Protein AF-A0A968QGY6-F1 (afdb_monomer_lite)

Radius of gyration: 25.7 Å; chains: 1; bounding box: 79×39×73 Å

Foldseek 3Di:
DDDDPLNQLLVLLVVQLVCVVVVVPVDLVVLLVSCVVRPDPPCLVSNVVSLVVQLVVLVVCPVPDPCSVSSNVSSVSNVVSSVVVVVVVVLLVVLLVLLCQLLVDDLLCNLLSLLLQQQPPDPDHDDLVSLLSNLVSLLVVLVVDPDVVSSVSSPLLSLLSVLLSVLQVQCLVVLCVQVVPDPPDDDACDLDGPHSLVVSLVRRPQDLSNLLSVCSNVVHALVVSLVVVAPDDSSSSSSNSSNLSVSLVSLLVVLCPDPPCVPVSVVNNVVSVVVSVVVLLSVLVSCVVRPVSVNPRSQPRPPVPCVVPSVD

Sequence (312 aa):
MSESLSDRYFALIDQIVELTLQGKISSVERVYGMLVEQVETGTGEILERCLSQRIDSAEAQLATKLKAARVLRALQTIEKQWLRWQEENLVAAEISETAQMIIAGDPEDYFLRTVDVLDPNQENPLSIDELNQLAENLQAAAKAQGDALLAQDWQQLATGITAGLESFTILEGDLVSWMYGSGSNFSGFGAEKPNPWRIWGQKVTSPLPKQLFQTLAQQQSAIAFARVANNLELRAWVELAILLQYLQRGLVTWYDQQPYNSKFGKELSYSTLLTFASIWCELWQVFVVSRPALADGVFSGDAANLTHLCST

Secondary structure (DSSP, 8-state):
-PPPHHHHHHHHHHHHHHHHHTT---SHHHHHHHHHHHSPTT-HHHHHHHHHHHHHHHHTTTTT-TTHHHHHHHHHHHHHHHHHHHHHHHHHHHHHHHHHHHHTS-GGGHHHHHHHHT-TTSSSPPPHHHHHHHHHHHHHHHHH-S-HHHHHHHHHHHHHHHHHHHHHHHHHTTSSHHHHS-SS---TTSSSSS-HHHHHHHH--SHHHHHHHHHHHTT--HHHHHHHHTT--HHHHHHHHHHHHHHHHHHHHHHHT-SS-HHHHHHHHHHHHHHHHHHHHHHHHHHHHH-GGGTTTTTTTTTTTTTTTS--

pLDDT: mean 79.19, std 14.4, range [27.38, 96.19]

Structure (mmCIF, N/CA/C/O backbone):
data_AF-A0A968QGY6-F1
#
_entry.id   AF-A0A968QGY6-F1
#
loop_
_atom_site.group_PDB
_atom_site.id
_atom_site.type_symbol
_atom_site.label_atom_id
_atom_site.label_alt_id
_atom_site.label_comp_id
_atom_site.label_asym_id
_atom_site.label_entity_id
_atom_site.label_seq_id
_atom_site.pdbx_PDB_ins_code
_atom_site.Cartn_x
_atom_site.Cartn_y
_atom_site.Cartn_z
_atom_site.occupancy
_atom_site.B_iso_or_equiv
_atom_site.auth_seq_id
_atom_site.auth_comp_id
_atom_site.auth_asym_id
_atom_site.auth_atom_id
_atom_site.pdbx_PDB_model_num
ATOM 1 N N . MET A 1 1 ? -44.450 1.950 17.743 1.00 40.53 1 MET A N 1
ATOM 2 C CA . MET A 1 1 ? -43.468 2.827 18.408 1.00 40.53 1 MET A CA 1
ATOM 3 C C . MET A 1 1 ? -42.120 2.392 17.872 1.00 40.53 1 MET A C 1
ATOM 5 O O . MET A 1 1 ? -41.707 1.290 18.194 1.00 40.53 1 MET A O 1
ATOM 9 N N . SER A 1 2 ? -41.542 3.133 16.930 1.00 48.00 2 SER A N 1
ATOM 10 C CA . SER A 1 2 ? -40.201 2.847 16.406 1.00 48.00 2 SER A CA 1
ATOM 11 C C . SER A 1 2 ? -39.186 3.117 17.516 1.00 48.00 2 SER A C 1
ATOM 13 O O . SER A 1 2 ? -39.169 4.235 18.030 1.00 48.00 2 SER A O 1
ATOM 15 N N . GLU A 1 3 ? -38.402 2.114 17.917 1.00 65.88 3 GLU A N 1
ATOM 16 C CA . GLU A 1 3 ? -37.274 2.316 18.838 1.00 65.88 3 GLU A CA 1
ATOM 17 C C . GLU A 1 3 ? -36.336 3.378 18.265 1.00 65.88 3 GLU A C 1
ATOM 19 O O . GLU A 1 3 ? -36.048 3.379 17.063 1.00 65.88 3 GLU A O 1
ATOM 24 N N . SER A 1 4 ? -35.896 4.314 19.107 1.00 84.81 4 SER A N 1
ATOM 25 C CA . SER A 1 4 ? -34.938 5.320 18.667 1.00 84.81 4 SER A CA 1
ATOM 26 C C . SER A 1 4 ? -33.566 4.672 18.451 1.00 84.81 4 SER A C 1
ATOM 28 O O . SER A 1 4 ? -33.229 3.677 19.094 1.00 84.81 4 SER A O 1
ATOM 30 N N . LEU A 1 5 ? -32.742 5.234 17.560 1.00 81.62 5 LEU A N 1
ATOM 31 C CA . LEU A 1 5 ? -31.372 4.744 17.339 1.00 81.62 5 LEU A CA 1
ATOM 32 C C . LEU A 1 5 ? -30.543 4.717 18.634 1.00 81.62 5 LEU A C 1
ATOM 34 O O . LEU A 1 5 ? -29.743 3.810 18.841 1.00 81.62 5 LEU A O 1
ATOM 38 N N . SER A 1 6 ? -30.784 5.669 19.538 1.00 82.88 6 SER A N 1
ATOM 39 C CA . SER A 1 6 ? -30.136 5.706 20.850 1.00 82.88 6 SER A CA 1
ATOM 40 C C . SER A 1 6 ? -30.525 4.504 21.718 1.00 82.88 6 SER A C 1
ATOM 42 O O . SER A 1 6 ? -29.651 3.899 22.334 1.00 82.88 6 SER A O 1
ATOM 44 N N . ASP A 1 7 ? -31.800 4.097 21.712 1.00 87.94 7 ASP A N 1
ATOM 45 C CA . ASP A 1 7 ? -32.266 2.920 22.459 1.00 87.94 7 ASP A CA 1
ATOM 46 C C . ASP A 1 7 ? -31.627 1.631 21.926 1.00 87.94 7 ASP A C 1
ATOM 48 O O . ASP A 1 7 ? -31.186 0.787 22.710 1.00 87.94 7 ASP A O 1
ATOM 52 N N . ARG A 1 8 ? -31.492 1.513 20.596 1.00 88.81 8 ARG A N 1
ATOM 53 C CA . ARG A 1 8 ? -30.791 0.389 19.953 1.00 88.81 8 ARG A CA 1
ATOM 54 C C . ARG A 1 8 ? -29.322 0.316 20.375 1.00 88.81 8 ARG A C 1
ATOM 56 O O . ARG A 1 8 ? -28.837 -0.765 20.701 1.00 88.81 8 ARG A O 1
ATOM 63 N N . TYR A 1 9 ? -28.623 1.448 20.426 1.00 89.25 9 TYR A N 1
ATOM 64 C CA . TYR A 1 9 ? -27.220 1.486 20.851 1.00 89.25 9 TYR A CA 1
ATOM 65 C C . TYR A 1 9 ? -27.028 1.253 22.345 1.00 89.25 9 TYR A C 1
ATOM 67 O O . TYR A 1 9 ? -26.097 0.542 22.725 1.00 89.25 9 TYR A O 1
ATOM 75 N N . PHE A 1 10 ? -27.935 1.728 23.200 1.00 90.81 10 PHE A N 1
ATOM 76 C CA . PHE A 1 10 ? -27.925 1.329 24.606 1.00 90.81 10 PHE A CA 1
ATOM 77 C C . PHE A 1 10 ? -28.118 -0.178 24.775 1.00 90.81 10 PHE A C 1
ATOM 79 O O . PHE A 1 10 ? -27.386 -0.791 25.551 1.00 90.81 10 PHE A O 1
ATOM 86 N N . ALA A 1 11 ? -29.054 -0.780 24.036 1.00 91.69 11 ALA A N 1
ATOM 87 C CA . ALA A 1 11 ? -29.290 -2.219 24.085 1.00 91.69 11 ALA A CA 1
ATOM 88 C C . ALA A 1 11 ? -28.067 -3.023 23.610 1.00 91.69 11 ALA A C 1
ATOM 90 O O . ALA A 1 11 ? -27.696 -4.001 24.257 1.00 91.69 11 ALA A O 1
ATOM 91 N N . LEU A 1 12 ? -27.403 -2.583 22.536 1.00 91.94 12 LEU A N 1
ATOM 92 C CA . LEU A 1 12 ? -26.163 -3.189 22.042 1.00 91.94 12 LEU A CA 1
ATOM 93 C C . LEU A 1 12 ? -25.043 -3.135 23.091 1.00 91.94 12 LEU A C 1
ATOM 95 O O . LEU A 1 12 ? -24.429 -4.159 23.398 1.00 91.94 12 LEU A O 1
ATOM 99 N N . ILE A 1 13 ? -24.794 -1.957 23.670 1.00 92.31 13 ILE A N 1
ATOM 100 C CA . ILE A 1 13 ? -23.762 -1.770 24.700 1.00 92.31 13 ILE A CA 1
ATOM 101 C C . ILE A 1 13 ? -24.053 -2.670 25.907 1.00 92.31 13 ILE A C 1
ATOM 103 O O . ILE A 1 13 ? -23.169 -3.396 26.369 1.00 92.31 13 ILE A O 1
ATOM 107 N N . ASP A 1 14 ? -25.296 -2.671 26.389 1.00 91.88 14 ASP A N 1
ATOM 108 C CA . ASP A 1 14 ? -25.704 -3.473 27.542 1.00 91.88 14 ASP A CA 1
ATOM 109 C C . ASP A 1 14 ? -25.579 -4.980 27.251 1.00 91.88 14 ASP A C 1
ATOM 111 O O . ASP A 1 14 ? -25.102 -5.733 28.105 1.00 91.88 14 ASP A O 1
ATOM 115 N N . GLN A 1 15 ? -25.911 -5.420 26.031 1.00 92.19 15 GLN A N 1
ATOM 116 C CA . GLN A 1 15 ? -25.743 -6.805 25.586 1.00 92.19 15 GLN A CA 1
ATOM 117 C C . GLN A 1 15 ? -24.269 -7.230 25.594 1.00 92.19 15 GLN A C 1
ATOM 119 O O . GLN A 1 15 ? -23.936 -8.302 26.111 1.00 92.19 15 GLN A O 1
ATOM 124 N N . ILE A 1 16 ? -23.371 -6.409 25.041 1.00 90.00 16 ILE A N 1
ATOM 125 C CA . ILE A 1 16 ? -21.934 -6.711 25.016 1.00 90.00 16 ILE A CA 1
ATOM 126 C C . ILE A 1 16 ? -21.382 -6.769 26.445 1.00 90.00 16 ILE A C 1
ATOM 128 O O . ILE A 1 16 ? -20.642 -7.699 26.791 1.00 90.00 16 ILE A O 1
ATOM 132 N N . VAL A 1 17 ? -21.768 -5.824 27.307 1.00 90.50 17 VAL A N 1
ATOM 133 C CA . VAL A 1 17 ? -21.374 -5.821 28.723 1.00 90.50 17 VAL A CA 1
ATOM 134 C C . VAL A 1 17 ? -21.866 -7.086 29.421 1.00 90.50 17 VAL A C 1
ATOM 136 O O . VAL A 1 17 ? -21.084 -7.750 30.104 1.00 90.50 17 VAL A O 1
ATOM 139 N N . GLU A 1 18 ? -23.128 -7.470 29.236 1.00 90.88 18 GLU A N 1
ATOM 140 C CA . GLU A 1 18 ? -23.690 -8.669 29.855 1.00 90.88 18 GLU A CA 1
ATOM 141 C C . GLU A 1 18 ? -22.958 -9.940 29.402 1.00 90.88 18 GLU A C 1
ATOM 143 O O . GLU A 1 18 ? -22.537 -10.742 30.242 1.00 90.88 18 GLU A O 1
ATOM 148 N N . LEU A 1 19 ? -22.734 -10.110 28.097 1.00 88.06 19 LEU A N 1
ATOM 149 C CA . LEU A 1 19 ? -22.002 -11.259 27.558 1.00 88.06 19 LEU A CA 1
ATOM 150 C C . LEU A 1 19 ? -20.551 -11.307 28.061 1.00 88.06 19 LEU A C 1
ATOM 152 O O . LEU A 1 19 ? -20.036 -12.395 28.337 1.00 88.06 19 LEU A O 1
ATOM 156 N N . THR A 1 20 ? -19.914 -10.147 28.241 1.00 86.19 20 THR A N 1
ATOM 157 C CA . THR A 1 20 ? -18.557 -10.037 28.802 1.00 86.19 20 THR A CA 1
ATOM 158 C C . THR A 1 20 ? -18.546 -10.481 30.261 1.00 86.19 20 THR A C 1
ATOM 160 O O . THR A 1 20 ? -17.712 -11.290 30.668 1.00 86.19 20 THR A O 1
ATOM 163 N N . LEU A 1 21 ? -19.516 -10.022 31.057 1.00 86.88 21 LEU A N 1
ATOM 164 C CA . LEU A 1 21 ? -19.644 -10.395 32.468 1.00 86.88 21 LEU A CA 1
ATOM 165 C C . LEU A 1 21 ? -19.999 -11.873 32.668 1.00 86.88 21 LEU A C 1
ATOM 167 O O . LEU A 1 21 ? -19.587 -12.464 33.668 1.00 86.88 21 LEU A O 1
ATOM 171 N N . GLN A 1 22 ? -20.745 -12.464 31.734 1.00 87.56 22 GLN A N 1
ATOM 172 C CA . GLN A 1 22 ? -21.058 -13.895 31.708 1.00 87.56 22 GLN A CA 1
ATOM 173 C C . GLN A 1 22 ? -19.875 -14.757 31.228 1.00 87.56 22 GLN A C 1
ATOM 175 O O . GLN A 1 22 ? -19.983 -15.982 31.249 1.00 87.56 22 GLN A O 1
ATOM 180 N N . GLY A 1 23 ? -18.764 -14.151 30.785 1.00 82.69 23 GLY A N 1
ATOM 181 C CA . GLY A 1 23 ? -17.615 -14.866 30.220 1.00 82.69 23 GLY A CA 1
ATOM 182 C C . GLY A 1 23 ? -17.907 -15.530 28.869 1.00 82.69 23 GLY A C 1
ATOM 183 O O . GLY A 1 23 ? -17.190 -16.440 28.466 1.00 82.69 23 GLY A O 1
ATOM 184 N N . LYS A 1 24 ? -18.976 -15.109 28.178 1.00 81.38 24 LYS A N 1
ATOM 185 C CA . LYS A 1 24 ? -19.390 -15.642 26.867 1.00 81.38 24 LYS A CA 1
ATOM 186 C C . LYS A 1 24 ? -18.693 -14.954 25.694 1.00 81.38 24 LYS A C 1
ATOM 188 O O . LYS A 1 24 ? -18.759 -15.447 24.568 1.00 81.38 24 LYS A O 1
ATOM 193 N N . ILE A 1 25 ? -18.033 -13.828 25.948 1.00 79.19 25 ILE A N 1
ATOM 194 C CA . ILE A 1 25 ? -17.123 -13.193 24.998 1.00 79.19 25 ILE A CA 1
ATOM 195 C C . ILE A 1 25 ? -15.742 -13.808 25.196 1.00 79.19 25 ILE A C 1
ATOM 197 O O . ILE A 1 25 ? -15.085 -13.599 26.212 1.00 79.19 25 ILE A O 1
ATOM 201 N N . SER A 1 26 ? -15.347 -14.619 24.219 1.00 68.50 26 SER A N 1
ATOM 202 C CA . SER A 1 26 ? -14.088 -15.361 24.214 1.00 68.50 26 SER A CA 1
ATOM 203 C C . SER A 1 26 ? -12.880 -14.501 23.846 1.00 68.50 26 SER A C 1
ATOM 205 O O . SER A 1 26 ? -11.758 -14.895 24.149 1.00 68.50 26 SER A O 1
ATOM 207 N N . SER A 1 27 ? -13.088 -13.357 23.183 1.00 81.31 27 SER A N 1
ATOM 208 C CA . SER A 1 27 ? -12.012 -12.466 22.752 1.00 81.31 27 SER A CA 1
ATOM 209 C C . SER A 1 27 ? -12.509 -11.045 22.464 1.00 81.31 27 SER A C 1
ATOM 211 O O . SER A 1 27 ? -13.708 -10.814 22.286 1.00 81.31 27 SER A O 1
ATOM 213 N N . VAL A 1 28 ? -11.578 -10.094 22.418 1.00 83.88 28 VAL A N 1
ATOM 214 C CA . VAL A 1 28 ? -11.854 -8.674 22.151 1.00 83.88 28 VAL A CA 1
ATOM 215 C C . VAL A 1 28 ? -12.348 -8.467 20.708 1.00 83.88 28 VAL A C 1
ATOM 217 O O . VAL A 1 28 ? -13.188 -7.612 20.448 1.00 83.88 28 VAL A O 1
ATOM 220 N N . GLU A 1 29 ? -11.939 -9.332 19.783 1.00 82.50 29 GLU A N 1
ATOM 221 C CA . GLU A 1 29 ? -12.350 -9.338 18.374 1.00 82.50 29 GLU A CA 1
ATOM 222 C C . GLU A 1 29 ? -13.844 -9.643 18.209 1.00 82.50 29 GLU A C 1
ATOM 224 O O . GLU A 1 29 ? -14.488 -9.145 17.289 1.00 82.50 29 GLU A O 1
ATOM 229 N N . ARG A 1 30 ? -14.440 -10.414 19.129 1.00 85.38 30 ARG A N 1
ATOM 230 C CA . ARG A 1 30 ? -15.891 -10.644 19.123 1.00 85.38 30 ARG A CA 1
ATOM 231 C C . ARG A 1 30 ? -16.670 -9.373 19.468 1.00 85.38 30 ARG A C 1
ATOM 233 O O . ARG A 1 30 ? -17.754 -9.177 18.931 1.00 85.38 30 ARG A O 1
ATOM 240 N N . VAL A 1 31 ? -16.127 -8.521 20.342 1.00 86.31 31 VAL A N 1
ATOM 241 C CA . VAL A 1 31 ? -16.715 -7.204 20.645 1.00 86.31 31 VAL A CA 1
ATOM 242 C C . VAL A 1 31 ? -16.675 -6.326 19.401 1.00 86.31 31 VAL A C 1
ATOM 244 O O . VAL A 1 31 ? -17.695 -5.752 19.038 1.00 86.31 31 VAL A O 1
ATOM 247 N N . TYR A 1 32 ? -15.530 -6.291 18.717 1.00 85.25 32 TYR A N 1
ATOM 248 C CA . TYR A 1 32 ? -15.369 -5.562 17.461 1.00 85.25 32 TYR A CA 1
ATOM 249 C C . TYR A 1 32 ? -16.379 -6.016 16.392 1.00 85.25 32 TYR A C 1
ATOM 251 O O . TYR A 1 32 ? -17.110 -5.189 15.856 1.00 85.25 32 TYR A O 1
ATOM 259 N N . GLY A 1 33 ? -16.510 -7.325 16.145 1.00 84.12 33 GLY A N 1
ATOM 260 C CA . GLY A 1 33 ? -17.466 -7.845 15.159 1.00 84.12 33 GLY A CA 1
ATOM 261 C C . GLY A 1 33 ? -18.924 -7.476 15.463 1.00 84.12 33 GLY A C 1
ATOM 262 O O . GLY A 1 33 ? -19.666 -7.114 14.556 1.00 84.12 33 GLY A O 1
ATOM 263 N N . MET A 1 34 ? -19.320 -7.490 16.743 1.00 87.19 34 MET A N 1
ATOM 264 C CA . MET A 1 34 ? -20.665 -7.063 17.154 1.00 87.19 34 MET A CA 1
ATOM 265 C C . MET A 1 34 ? -20.913 -5.566 16.920 1.00 87.19 34 MET A C 1
ATOM 267 O O . MET A 1 34 ? -22.044 -5.192 16.620 1.00 87.19 34 MET A O 1
ATOM 271 N N . LEU A 1 35 ? -19.884 -4.721 17.059 1.00 86.81 35 LEU A N 1
ATOM 272 C CA . LEU A 1 35 ? -19.977 -3.289 16.762 1.00 86.81 35 LEU A CA 1
ATOM 273 C C . LEU A 1 35 ? -20.119 -3.050 15.254 1.00 86.81 35 LEU A C 1
ATOM 275 O O . LEU A 1 35 ? -21.027 -2.336 14.846 1.00 86.81 35 LEU A O 1
ATOM 279 N N . VAL A 1 36 ? -19.290 -3.701 14.433 1.00 82.06 36 VAL A N 1
ATOM 280 C CA . VAL A 1 36 ? -19.335 -3.583 12.962 1.00 82.06 36 VAL A CA 1
ATOM 281 C C . VAL A 1 36 ? -20.696 -3.995 12.399 1.00 82.06 36 VAL A C 1
ATOM 283 O O . VAL A 1 36 ? -21.221 -3.338 11.508 1.00 82.06 36 VAL A O 1
ATOM 286 N N . GLU A 1 37 ? -21.269 -5.091 12.898 1.00 84.94 37 GLU A N 1
ATOM 287 C CA . GLU A 1 37 ? -22.515 -5.651 12.360 1.00 84.94 37 GLU A CA 1
ATOM 288 C C . GLU A 1 37 ? -23.751 -4.812 12.716 1.00 84.94 37 GLU A C 1
ATOM 290 O O . GLU A 1 37 ? -24.715 -4.772 11.951 1.00 84.94 37 GLU A O 1
ATOM 295 N N . GLN A 1 38 ? -23.752 -4.166 13.886 1.00 84.81 38 GLN A N 1
ATOM 296 C CA . GLN A 1 38 ? -24.963 -3.564 14.454 1.00 84.81 38 GLN A CA 1
ATOM 297 C C . GLN A 1 38 ? -24.971 -2.033 14.472 1.00 84.81 38 GLN A C 1
ATOM 299 O O . GLN A 1 38 ? -26.022 -1.446 14.752 1.00 84.81 38 GLN A O 1
ATOM 304 N N . VAL A 1 39 ? -23.842 -1.382 14.184 1.00 82.25 39 VAL A N 1
ATOM 305 C CA . VAL A 1 39 ? -23.746 0.081 14.127 1.00 82.25 39 VAL A CA 1
ATOM 306 C C . VAL A 1 39 ? -23.905 0.561 12.688 1.00 82.25 39 VAL A C 1
ATOM 308 O O . VAL A 1 39 ? -23.195 0.133 11.785 1.00 82.25 39 VAL A O 1
ATOM 311 N N . GLU A 1 40 ? -24.854 1.470 12.471 1.00 77.06 40 GLU A N 1
ATOM 312 C CA . GLU A 1 40 ? -25.144 2.023 11.148 1.00 77.06 40 GLU A CA 1
ATOM 313 C C . GLU A 1 40 ? -24.081 3.061 10.743 1.00 77.06 40 GLU A C 1
ATOM 315 O O . GLU A 1 40 ? -23.719 3.951 11.524 1.00 77.06 40 GLU A O 1
ATOM 320 N N . THR A 1 41 ? -23.595 2.981 9.502 1.00 69.06 41 THR A N 1
ATOM 321 C CA . THR A 1 41 ? -22.612 3.921 8.943 1.00 69.06 41 THR A CA 1
ATOM 322 C C . THR A 1 41 ? -23.105 5.369 9.063 1.00 69.06 41 THR A C 1
ATOM 324 O O . THR A 1 41 ? -24.258 5.669 8.760 1.00 69.06 41 THR A O 1
ATOM 327 N N . GLY A 1 42 ? -22.240 6.281 9.520 1.00 61.00 42 GLY A N 1
ATOM 328 C CA . GLY A 1 42 ? -22.579 7.701 9.696 1.00 61.00 42 GLY A CA 1
ATOM 329 C C . GLY A 1 42 ? -23.359 8.043 10.975 1.00 61.00 42 GLY A C 1
ATOM 330 O O . GLY A 1 42 ? -23.727 9.197 11.166 1.00 61.00 42 GLY A O 1
ATOM 331 N N . THR A 1 43 ? -23.595 7.079 11.875 1.00 75.88 43 THR A N 1
ATOM 332 C CA . THR A 1 43 ? -24.302 7.310 13.157 1.00 75.88 43 THR A CA 1
ATOM 333 C C . THR A 1 43 ? -23.417 7.134 14.400 1.00 75.88 43 THR A C 1
ATOM 335 O O . THR A 1 43 ? -23.917 7.061 15.526 1.00 75.88 43 THR A O 1
ATOM 338 N N . GLY A 1 44 ? -22.095 7.097 14.207 1.00 70.44 44 GLY A N 1
ATOM 339 C CA . GLY A 1 44 ? -21.101 6.827 15.250 1.00 70.44 44 GLY A CA 1
ATOM 340 C C . GLY A 1 44 ? -21.158 7.767 16.455 1.00 70.44 44 GLY A C 1
ATOM 341 O O . GLY A 1 44 ? -21.101 7.309 17.593 1.00 70.44 44 GLY A O 1
ATOM 342 N N . GLU A 1 45 ? -21.409 9.057 16.223 1.00 71.88 45 GLU A N 1
ATOM 343 C CA . GLU A 1 45 ? -21.540 10.057 17.294 1.00 71.88 45 GLU A CA 1
ATOM 344 C C . GLU A 1 45 ? -22.661 9.721 18.297 1.00 71.88 45 GLU A C 1
ATOM 346 O O . GLU A 1 45 ? -22.591 10.066 19.481 1.00 71.88 45 GLU A O 1
ATOM 351 N N . ILE A 1 46 ? -23.724 9.045 17.840 1.00 78.12 46 ILE A N 1
ATOM 352 C CA . ILE A 1 46 ? -24.838 8.633 18.705 1.00 78.12 46 ILE A CA 1
ATOM 353 C C . ILE A 1 46 ? -24.391 7.482 19.610 1.00 78.12 46 ILE A C 1
ATOM 355 O O . ILE A 1 46 ? -24.701 7.491 20.803 1.00 78.12 46 ILE A O 1
ATOM 359 N N . LEU A 1 47 ? -23.638 6.520 19.069 1.00 86.25 47 LEU A N 1
ATOM 360 C CA . LEU A 1 47 ? -23.072 5.416 19.843 1.00 86.25 47 LEU A CA 1
ATOM 361 C C . LEU A 1 47 ? -22.068 5.925 20.882 1.00 86.25 47 LEU A C 1
ATOM 363 O O . LEU A 1 47 ? -22.148 5.513 22.037 1.00 86.25 47 LEU A O 1
ATOM 367 N N . GLU A 1 48 ? -21.172 6.841 20.508 1.00 82.75 48 GLU A N 1
ATOM 368 C CA . GLU A 1 48 ? -20.203 7.453 21.429 1.00 82.75 48 GLU A CA 1
ATOM 369 C C . GLU A 1 48 ? -20.890 8.138 22.601 1.00 82.75 48 GLU A C 1
ATOM 371 O O . GLU A 1 48 ? -20.523 7.925 23.757 1.00 82.75 48 GLU A O 1
ATOM 376 N N . ARG A 1 49 ? -21.942 8.915 22.320 1.00 80.00 49 ARG A N 1
ATOM 377 C CA . ARG A 1 49 ? -22.726 9.577 23.363 1.00 80.00 49 ARG A CA 1
ATOM 378 C C . ARG A 1 49 ? -23.369 8.560 24.306 1.00 80.00 49 ARG A C 1
ATOM 380 O O . ARG A 1 49 ? -23.317 8.738 25.522 1.00 80.00 49 ARG A O 1
ATOM 387 N N . CYS A 1 50 ? -23.947 7.487 23.764 1.00 87.38 50 CYS A N 1
ATOM 388 C CA . CYS A 1 50 ? -24.515 6.396 24.558 1.00 87.38 50 CYS A CA 1
ATOM 389 C C . CYS A 1 50 ? -23.450 5.686 25.411 1.00 87.38 50 CYS A C 1
ATOM 391 O O . CYS A 1 50 ? -23.691 5.385 26.583 1.00 87.38 50 CYS A O 1
ATOM 393 N N . LEU A 1 51 ? -22.271 5.433 24.844 1.00 89.00 51 LEU A N 1
ATOM 394 C CA . LEU A 1 51 ? -21.171 4.744 25.510 1.00 89.00 51 LEU A CA 1
ATOM 395 C C . LEU A 1 51 ? -20.559 5.592 26.626 1.00 89.00 51 LEU A C 1
ATOM 397 O O . LEU A 1 51 ? -20.434 5.102 27.747 1.00 89.00 51 LEU A O 1
ATOM 401 N N . SER A 1 52 ? -20.278 6.867 26.356 1.00 83.81 52 SER A N 1
ATOM 402 C CA . SER A 1 52 ? -19.800 7.835 27.348 1.00 83.81 52 SER A CA 1
ATOM 403 C C . SER A 1 52 ? -20.782 7.946 28.516 1.00 83.81 52 SER A C 1
ATOM 405 O O . SER A 1 52 ? -20.388 7.777 29.667 1.00 83.81 52 SER A O 1
ATOM 407 N N . GLN A 1 53 ? -22.087 8.048 28.244 1.00 88.50 53 GLN A N 1
ATOM 408 C CA . GLN A 1 53 ? -23.102 8.082 29.300 1.00 88.50 53 GLN A CA 1
ATOM 409 C C . GLN A 1 53 ? -23.114 6.804 30.165 1.00 88.50 53 GLN A C 1
ATOM 411 O O . GLN A 1 53 ? -23.357 6.861 31.377 1.00 88.50 53 GLN A O 1
ATOM 416 N N . ARG A 1 54 ? -22.863 5.629 29.570 1.00 88.62 54 ARG A N 1
ATOM 417 C CA . ARG A 1 54 ? -22.751 4.359 30.309 1.00 88.62 54 ARG A CA 1
ATOM 418 C C . ARG A 1 54 ? -21.463 4.280 31.129 1.00 88.62 54 ARG A C 1
ATOM 420 O O . ARG A 1 54 ? -21.520 3.772 32.251 1.00 88.62 54 ARG A O 1
ATOM 427 N N . ILE A 1 55 ? -20.347 4.787 30.605 1.00 88.19 55 ILE A N 1
ATOM 428 C CA . ILE A 1 55 ? -19.062 4.881 31.312 1.00 88.19 55 ILE A CA 1
ATOM 429 C C . ILE A 1 55 ? -19.211 5.791 32.530 1.00 88.19 55 ILE A C 1
ATOM 431 O O . ILE A 1 55 ? -19.006 5.316 33.646 1.00 88.19 55 ILE A O 1
ATOM 435 N N . ASP A 1 56 ? -19.711 7.015 32.352 1.00 88.56 56 ASP A N 1
ATOM 436 C CA . ASP A 1 56 ? -19.930 7.982 33.436 1.00 88.56 56 ASP A CA 1
ATOM 437 C C . ASP A 1 56 ? -20.821 7.394 34.541 1.00 88.56 56 ASP A C 1
ATOM 439 O O . ASP A 1 56 ? -20.538 7.484 35.742 1.00 88.56 56 ASP A O 1
ATOM 443 N N . SER A 1 57 ? -21.901 6.710 34.142 1.00 88.44 57 SER A N 1
ATOM 444 C CA . SER A 1 57 ? -22.792 6.038 35.088 1.00 88.44 57 SER A CA 1
ATOM 445 C C . SER A 1 57 ? -22.117 4.871 35.819 1.00 88.44 57 SER A C 1
ATOM 447 O O . SER A 1 57 ? -22.498 4.582 36.959 1.00 88.44 57 SER A O 1
ATOM 449 N N . ALA A 1 58 ? -21.196 4.148 35.182 1.00 87.31 58 ALA A N 1
ATOM 450 C CA . ALA A 1 58 ? -20.465 3.047 35.805 1.00 87.31 58 ALA A CA 1
ATOM 451 C C . ALA A 1 58 ? -19.380 3.571 36.758 1.00 87.31 58 ALA A C 1
ATOM 453 O O . ALA A 1 58 ? -19.223 3.026 37.855 1.00 87.31 58 ALA A O 1
ATOM 454 N N . GLU A 1 59 ? -18.700 4.657 36.388 1.00 86.75 59 GLU A N 1
ATOM 455 C CA . GLU A 1 59 ? -17.709 5.345 37.216 1.00 86.75 59 GLU A CA 1
ATOM 456 C C . GLU A 1 59 ? -18.328 5.898 38.500 1.00 86.75 59 GLU A C 1
ATOM 458 O O . GLU A 1 59 ? -17.831 5.623 39.595 1.00 86.75 59 GLU A O 1
ATOM 463 N N . ALA A 1 60 ? -19.488 6.554 38.406 1.00 86.88 60 ALA A N 1
ATOM 464 C CA . ALA A 1 60 ? -20.229 7.038 39.574 1.00 86.88 60 ALA A CA 1
ATOM 465 C C . ALA A 1 60 ? -20.627 5.910 40.553 1.00 86.88 60 ALA A C 1
ATOM 467 O O . ALA A 1 60 ? -20.824 6.142 41.749 1.00 86.88 60 ALA A O 1
ATOM 468 N N . GLN A 1 61 ? -20.734 4.667 40.070 1.00 84.69 61 GLN A N 1
ATOM 469 C CA . GLN A 1 61 ? -21.110 3.496 40.868 1.00 84.69 61 GLN A CA 1
ATOM 470 C C . GLN A 1 61 ? -19.909 2.706 41.414 1.00 84.69 61 GLN A C 1
ATOM 472 O O . GLN A 1 61 ? -20.115 1.771 42.197 1.00 84.69 61 GLN A O 1
ATOM 477 N N . LEU A 1 62 ? -18.667 3.081 41.077 1.00 82.19 62 LEU A N 1
ATOM 478 C CA . LEU A 1 62 ? -17.448 2.409 41.555 1.00 82.19 62 LEU A CA 1
ATOM 479 C C . LEU A 1 62 ? -17.350 2.375 43.083 1.00 82.19 62 LEU A C 1
ATOM 481 O O . LEU A 1 62 ? -16.954 1.358 43.649 1.00 82.19 62 LEU A O 1
ATOM 485 N N . ALA A 1 63 ? -17.750 3.459 43.752 1.00 73.00 63 ALA A N 1
ATOM 486 C CA . ALA A 1 63 ? -17.683 3.567 45.208 1.00 73.00 63 ALA A CA 1
ATOM 487 C C . ALA A 1 63 ? -18.759 2.739 45.938 1.00 73.00 63 ALA A C 1
ATOM 489 O O . ALA A 1 63 ? -18.615 2.449 47.123 1.00 73.00 63 ALA A O 1
ATOM 490 N N . THR A 1 64 ? -19.846 2.364 45.255 1.00 74.12 64 THR A N 1
ATOM 491 C CA . THR A 1 64 ? -21.044 1.781 45.887 1.00 74.12 64 THR A CA 1
ATOM 492 C C . THR A 1 64 ? -21.341 0.346 45.459 1.00 74.12 64 THR A C 1
ATOM 494 O O . THR A 1 64 ? -22.044 -0.366 46.179 1.00 74.12 64 THR A O 1
ATOM 497 N N . LYS A 1 65 ? -20.816 -0.125 44.319 1.00 78.56 65 LYS A N 1
ATOM 498 C CA . LYS A 1 65 ? -21.119 -1.463 43.785 1.00 78.56 65 LYS A CA 1
ATOM 499 C C . LYS A 1 65 ? -19.864 -2.248 43.410 1.00 78.56 65 LYS A C 1
ATOM 501 O O . LYS A 1 65 ? -19.150 -1.914 42.474 1.00 78.56 65 LYS A O 1
ATOM 506 N N . LEU A 1 66 ? -19.709 -3.425 44.021 1.00 72.06 66 LEU A N 1
ATOM 507 C CA . LEU A 1 66 ? -18.633 -4.392 43.739 1.00 72.06 66 LEU A CA 1
ATOM 508 C C . LEU A 1 66 ? -18.545 -4.844 42.266 1.00 72.06 66 LEU A C 1
ATOM 510 O O . LEU A 1 66 ? -17.473 -5.218 41.797 1.00 72.06 66 LEU A O 1
ATOM 514 N N . LYS A 1 67 ? -19.663 -4.821 41.523 1.00 78.19 67 LYS A N 1
ATOM 515 C CA . LYS A 1 67 ? -19.698 -5.190 40.094 1.00 78.19 67 LYS A CA 1
ATOM 516 C C . LYS A 1 67 ? -19.352 -4.033 39.146 1.00 78.19 67 LYS A C 1
ATOM 518 O O . LYS A 1 67 ? -19.039 -4.309 37.990 1.00 78.19 67 LYS A O 1
ATOM 523 N N . ALA A 1 68 ? -19.362 -2.781 39.614 1.00 80.81 68 ALA A N 1
ATOM 524 C CA . ALA A 1 68 ? -19.144 -1.605 38.767 1.00 80.81 68 ALA A CA 1
ATOM 525 C C . ALA A 1 68 ? -17.759 -1.613 38.103 1.00 80.81 68 ALA A C 1
ATOM 527 O O . ALA A 1 68 ? -17.648 -1.314 36.922 1.00 80.81 68 ALA A O 1
ATOM 528 N N . ALA A 1 69 ? -16.723 -2.090 38.801 1.00 83.44 69 ALA A N 1
ATOM 529 C CA . ALA A 1 69 ? -15.376 -2.190 38.237 1.00 83.44 69 ALA A CA 1
ATOM 530 C C . ALA A 1 69 ? -15.269 -3.169 37.049 1.00 83.44 69 ALA A C 1
ATOM 532 O O . ALA A 1 69 ? -14.476 -2.947 36.137 1.00 83.44 69 ALA A O 1
ATOM 533 N N . ARG A 1 70 ? -16.053 -4.261 37.031 1.00 84.12 70 ARG A N 1
ATOM 534 C CA . ARG A 1 70 ? -16.065 -5.194 35.886 1.00 84.12 70 ARG A CA 1
ATOM 535 C C . ARG A 1 70 ? -16.882 -4.651 34.718 1.00 84.12 70 ARG A C 1
ATOM 537 O O . ARG A 1 70 ? -16.478 -4.844 33.579 1.00 84.12 70 ARG A O 1
ATOM 544 N N . VAL A 1 71 ? -17.992 -3.973 35.014 1.00 87.38 71 VAL A N 1
ATOM 545 C CA . VAL A 1 71 ? -18.807 -3.270 34.010 1.00 87.38 71 VAL A CA 1
ATOM 546 C C . VAL A 1 71 ? -17.969 -2.199 33.316 1.00 87.38 71 VAL A C 1
ATOM 548 O O . VAL A 1 71 ? -17.910 -2.183 32.095 1.00 87.38 71 VAL A O 1
ATOM 551 N N . LEU A 1 72 ? -17.247 -1.379 34.084 1.00 88.50 72 LEU A N 1
ATOM 552 C CA . LEU A 1 72 ? -16.395 -0.324 33.545 1.00 88.50 72 LEU A CA 1
ATOM 553 C C . LEU A 1 72 ? -15.312 -0.874 32.609 1.00 88.50 72 LEU A C 1
ATOM 555 O O . LEU A 1 72 ? -15.144 -0.362 31.512 1.00 88.50 72 LEU A O 1
ATOM 559 N N . ARG A 1 73 ? -14.635 -1.970 32.980 1.00 87.38 73 ARG A N 1
ATOM 560 C CA . ARG A 1 73 ? -13.646 -2.616 32.095 1.00 87.38 73 ARG A CA 1
ATOM 561 C C . ARG A 1 73 ? -14.257 -3.129 30.790 1.00 87.38 73 ARG A C 1
ATOM 563 O O . ARG A 1 73 ? -13.610 -3.048 29.749 1.00 87.38 73 ARG A O 1
ATOM 570 N N . ALA A 1 74 ? -15.475 -3.670 30.839 1.00 89.25 74 ALA A N 1
ATOM 571 C CA . ALA A 1 74 ? -16.181 -4.104 29.636 1.00 89.25 74 ALA A CA 1
ATOM 572 C C . ALA A 1 74 ? -16.522 -2.902 28.738 1.00 89.25 74 ALA A C 1
ATOM 574 O O . ALA A 1 74 ? -16.241 -2.945 27.546 1.00 89.25 74 ALA A O 1
ATOM 575 N N . LEU A 1 75 ? -17.025 -1.807 29.319 1.00 92.12 75 LEU A N 1
ATOM 576 C CA . LEU A 1 75 ? -17.314 -0.562 28.597 1.00 92.12 75 LEU A CA 1
ATOM 577 C C . LEU A 1 75 ? -16.055 0.066 27.978 1.00 92.12 75 LEU A C 1
ATOM 579 O O . LEU A 1 75 ? -16.072 0.408 26.804 1.00 92.12 75 LEU A O 1
ATOM 583 N N . GLN A 1 76 ? -14.939 0.120 28.708 1.00 90.81 76 GLN A N 1
ATOM 584 C CA . GLN A 1 76 ? -13.645 0.588 28.186 1.00 90.81 76 GLN A CA 1
ATOM 585 C C . GLN A 1 76 ? -13.101 -0.310 27.063 1.00 90.81 76 GLN A C 1
ATOM 587 O O . GLN A 1 76 ? -12.410 0.149 26.157 1.00 90.81 76 GLN A O 1
ATOM 592 N N . THR A 1 77 ? -13.413 -1.610 27.094 1.00 90.31 77 THR A N 1
ATOM 593 C CA . THR A 1 77 ? -13.062 -2.521 25.994 1.00 90.31 77 THR A CA 1
ATOM 594 C C . THR A 1 77 ? -13.884 -2.201 24.746 1.00 90.31 77 THR A C 1
ATOM 596 O O . THR A 1 77 ? -13.320 -2.173 23.654 1.00 90.31 77 THR A O 1
ATOM 599 N N . ILE A 1 78 ? -15.184 -1.920 24.905 1.00 91.06 78 ILE A N 1
ATOM 600 C CA . ILE A 1 78 ? -16.059 -1.460 23.815 1.00 91.06 78 ILE A CA 1
ATOM 601 C C . ILE A 1 78 ? -15.528 -0.146 23.239 1.00 91.06 78 ILE A C 1
ATOM 603 O O . ILE A 1 78 ? -15.353 -0.058 22.031 1.00 91.06 78 ILE A O 1
ATOM 607 N N . GLU A 1 79 ? -15.196 0.826 24.090 1.00 90.31 79 GLU A N 1
ATOM 608 C CA . GLU A 1 79 ? -14.640 2.126 23.690 1.00 90.31 79 GLU A CA 1
ATOM 609 C C . GLU A 1 79 ? -13.357 1.969 22.874 1.00 90.31 79 GLU A C 1
ATOM 611 O O . GLU A 1 79 ? -13.252 2.501 21.774 1.00 90.31 79 GLU A O 1
ATOM 616 N N . LYS A 1 80 ? -12.412 1.148 23.344 1.00 89.88 80 LYS A N 1
ATOM 617 C CA . LYS A 1 80 ? -11.172 0.883 22.606 1.00 89.88 80 LYS A CA 1
ATOM 618 C C . LYS A 1 80 ? -11.421 0.219 21.247 1.00 89.88 80 LYS A C 1
ATOM 620 O O . LYS A 1 80 ? -10.722 0.530 20.288 1.00 89.88 80 LYS A O 1
ATOM 625 N N . GLN A 1 81 ? -12.358 -0.730 21.161 1.00 88.50 81 GLN A N 1
ATOM 626 C CA . GLN A 1 81 ? -12.689 -1.368 19.880 1.00 88.50 81 GLN A CA 1
ATOM 627 C C . GLN A 1 81 ? -13.437 -0.430 18.940 1.00 88.50 81 GLN A C 1
ATOM 629 O O . GLN A 1 81 ? -13.232 -0.505 17.734 1.00 88.50 81 GLN A O 1
ATOM 634 N N . TRP A 1 82 ? -14.259 0.460 19.489 1.00 87.00 82 TRP A N 1
ATOM 635 C CA . TRP A 1 82 ? -14.940 1.486 18.722 1.00 87.00 82 TRP A CA 1
ATOM 636 C C . TRP A 1 82 ? -13.957 2.504 18.139 1.00 87.00 82 TRP A C 1
ATOM 638 O O . TRP A 1 82 ? -13.991 2.742 16.939 1.00 87.00 82 TRP A O 1
ATOM 648 N N . LEU A 1 83 ? -13.020 3.020 18.940 1.00 83.75 83 LEU A N 1
ATOM 649 C CA . LEU A 1 83 ? -11.968 3.927 18.461 1.00 83.75 83 LEU A CA 1
ATOM 650 C C . LEU A 1 83 ? -11.127 3.288 17.352 1.00 83.75 83 LEU A C 1
ATOM 652 O O . LEU A 1 83 ? -10.919 3.896 16.309 1.00 83.75 83 LEU A O 1
ATOM 656 N N . ARG A 1 84 ? -10.725 2.023 17.534 1.00 83.00 84 ARG A N 1
ATOM 657 C CA . ARG A 1 84 ? -10.035 1.256 16.490 1.00 83.00 84 ARG A CA 1
ATOM 658 C C . ARG A 1 84 ? -10.866 1.168 15.205 1.00 83.00 84 ARG A C 1
ATOM 660 O O . ARG A 1 84 ? -10.335 1.362 14.121 1.00 83.00 84 ARG A O 1
ATOM 667 N N . TRP A 1 85 ? -12.158 0.862 15.321 1.00 81.69 85 TRP A N 1
ATOM 668 C CA . TRP A 1 85 ? -13.056 0.811 14.167 1.00 81.69 85 TRP A CA 1
ATOM 669 C C . TRP A 1 85 ? -13.160 2.172 13.478 1.00 81.69 85 TRP A C 1
ATOM 671 O O . TRP A 1 85 ? -13.178 2.225 12.256 1.00 81.69 85 TRP A O 1
ATOM 681 N N . GLN A 1 86 ? -13.194 3.274 14.227 1.00 70.88 86 GLN A N 1
ATOM 682 C CA . GLN A 1 86 ? -13.221 4.613 13.642 1.00 70.88 86 GLN A CA 1
ATOM 683 C C . GLN A 1 86 ? -11.943 4.942 12.887 1.00 70.88 86 GLN A C 1
ATOM 685 O O . GLN A 1 86 ? -12.038 5.426 11.767 1.00 70.88 86 GLN A O 1
ATOM 690 N N . GLU A 1 87 ? -10.777 4.645 13.459 1.00 75.31 87 GLU A N 1
ATOM 691 C CA . GLU A 1 87 ? -9.494 4.785 12.763 1.00 75.31 87 GLU A CA 1
ATOM 692 C C . GLU A 1 87 ? -9.505 3.978 11.455 1.00 75.31 87 GLU A C 1
ATOM 694 O O . GLU A 1 87 ? -9.243 4.528 10.389 1.00 75.31 87 GLU A O 1
ATOM 699 N N . GLU A 1 88 ? -9.925 2.711 11.505 1.00 71.94 88 GLU A N 1
ATOM 700 C CA . GLU A 1 88 ? -10.009 1.845 10.322 1.00 71.94 88 GLU A CA 1
ATOM 701 C C . GLU A 1 88 ? -11.049 2.333 9.286 1.00 71.94 88 GLU A C 1
ATOM 703 O O . GLU A 1 88 ? -10.805 2.233 8.086 1.00 71.94 88 GLU A O 1
ATOM 708 N N . ASN A 1 89 ? -12.194 2.890 9.704 1.00 73.44 89 ASN A N 1
ATOM 709 C CA . ASN A 1 89 ? -13.227 3.389 8.780 1.00 73.44 89 ASN A CA 1
ATOM 710 C C . ASN A 1 89 ? -12.912 4.766 8.205 1.00 73.44 89 ASN A C 1
ATOM 712 O O . ASN A 1 89 ? -13.325 5.044 7.083 1.00 73.44 89 ASN A O 1
ATOM 716 N N . LEU A 1 90 ? -12.209 5.623 8.946 1.00 71.56 90 LEU A N 1
ATOM 717 C CA . LEU A 1 90 ? -11.702 6.888 8.419 1.00 71.56 90 LEU A CA 1
ATOM 718 C C . LEU A 1 90 ? -10.681 6.617 7.318 1.00 71.56 90 LEU A C 1
ATOM 720 O O . LEU A 1 90 ? -10.829 7.161 6.229 1.00 71.56 90 LEU A O 1
ATOM 724 N N . VAL A 1 91 ? -9.746 5.692 7.562 1.00 75.19 91 VAL A N 1
ATOM 725 C CA . VAL A 1 91 ? -8.804 5.224 6.538 1.00 75.19 91 VAL A CA 1
ATOM 726 C C . VAL A 1 91 ? -9.565 4.638 5.348 1.00 75.19 91 VAL A C 1
ATOM 728 O O . VAL A 1 91 ? -9.365 5.071 4.220 1.00 75.19 91 VAL A O 1
ATOM 731 N N . ALA A 1 92 ? -10.523 3.730 5.564 1.00 78.06 92 ALA A N 1
ATOM 732 C CA . ALA A 1 92 ? -11.295 3.150 4.460 1.00 78.06 92 ALA A CA 1
ATOM 733 C C . ALA A 1 92 ? -12.088 4.199 3.649 1.00 78.06 92 ALA A C 1
ATOM 735 O O . ALA A 1 92 ? -12.213 4.074 2.427 1.00 78.06 92 ALA A O 1
ATOM 736 N N . ALA A 1 93 ? -12.625 5.231 4.308 1.00 78.62 93 ALA A N 1
ATOM 737 C CA . ALA A 1 93 ? -13.321 6.334 3.653 1.00 78.62 93 ALA A CA 1
ATOM 738 C C . ALA A 1 93 ? -12.361 7.199 2.825 1.00 78.62 93 ALA A C 1
ATOM 740 O O . ALA A 1 93 ? -12.677 7.500 1.675 1.00 78.62 93 ALA A O 1
ATOM 741 N N . GLU A 1 94 ? -11.189 7.525 3.370 1.00 82.00 94 GLU A N 1
ATOM 742 C CA . GLU A 1 94 ? -10.132 8.264 2.674 1.00 82.00 94 GLU A CA 1
ATOM 743 C C . GLU A 1 94 ? -9.654 7.496 1.436 1.00 82.00 94 GLU A C 1
ATOM 745 O O . GLU A 1 94 ? -9.668 8.042 0.337 1.00 82.00 94 GLU A O 1
ATOM 750 N N . ILE A 1 95 ? -9.380 6.192 1.558 1.00 87.75 95 ILE A N 1
ATOM 751 C CA . ILE A 1 95 ? -8.980 5.343 0.423 1.00 87.75 95 ILE A CA 1
ATOM 752 C C . ILE A 1 95 ? -10.081 5.237 -0.641 1.00 87.75 95 ILE A C 1
ATOM 754 O O . ILE A 1 95 ? -9.799 5.186 -1.842 1.00 87.75 95 ILE A O 1
ATOM 758 N N . SER A 1 96 ? -11.350 5.205 -0.231 1.00 87.62 96 SER A N 1
ATOM 759 C CA . SER A 1 96 ? -12.484 5.247 -1.162 1.00 87.62 96 SER A CA 1
ATOM 760 C C . SER A 1 96 ? -12.554 6.583 -1.906 1.00 87.62 96 SER A C 1
ATOM 762 O O . SER A 1 96 ? -12.764 6.608 -3.121 1.00 87.62 96 SER A O 1
ATOM 764 N N . GLU A 1 97 ? -12.313 7.696 -1.211 1.00 87.31 97 GLU A N 1
ATOM 765 C CA . GLU A 1 97 ? -12.241 9.025 -1.817 1.00 87.31 97 GLU A CA 1
ATOM 766 C C . GLU A 1 97 ? -11.060 9.132 -2.789 1.00 87.31 97 GLU A C 1
ATOM 768 O O . GLU A 1 97 ? -11.238 9.584 -3.920 1.00 87.31 97 GLU A O 1
ATOM 773 N N . THR A 1 98 ? -9.881 8.628 -2.416 1.00 89.06 98 THR A N 1
ATOM 774 C CA . THR A 1 98 ? -8.709 8.541 -3.296 1.00 89.06 98 THR A CA 1
ATOM 775 C C . THR A 1 98 ? -9.021 7.757 -4.570 1.00 89.06 98 THR A C 1
ATOM 777 O O . THR A 1 98 ? -8.709 8.216 -5.670 1.00 89.06 98 THR A O 1
ATOM 780 N N . ALA A 1 99 ? -9.697 6.607 -4.456 1.00 92.50 99 ALA A N 1
ATOM 781 C CA . ALA A 1 99 ? -10.124 5.827 -5.619 1.00 92.50 99 ALA A CA 1
ATOM 782 C C . ALA A 1 99 ? -11.030 6.653 -6.548 1.00 92.50 99 ALA A C 1
ATOM 784 O O . ALA A 1 99 ? -10.837 6.638 -7.765 1.00 92.50 99 ALA A O 1
ATOM 785 N N . GLN A 1 100 ? -11.975 7.411 -5.978 1.00 90.75 100 GLN A N 1
ATOM 786 C CA . GLN A 1 100 ? -12.857 8.307 -6.729 1.00 90.75 100 GLN A CA 1
ATOM 787 C C . GLN A 1 100 ? -12.091 9.450 -7.404 1.00 90.75 100 GLN A C 1
ATOM 789 O O . GLN A 1 100 ? -12.343 9.737 -8.572 1.00 90.75 100 GLN A O 1
ATOM 794 N N . MET A 1 101 ? -11.126 10.073 -6.722 1.00 89.62 101 MET A N 1
ATOM 795 C CA . MET A 1 101 ? -10.298 11.145 -7.294 1.00 89.62 101 MET A CA 1
ATOM 796 C C . MET A 1 101 ? -9.490 10.683 -8.514 1.00 89.62 101 MET A C 1
ATOM 798 O O . MET A 1 101 ? -9.318 11.452 -9.467 1.00 89.62 101 MET A O 1
ATOM 802 N N . ILE A 1 102 ? -9.015 9.433 -8.505 1.00 91.12 102 ILE A N 1
ATOM 803 C CA . ILE A 1 102 ? -8.302 8.838 -9.641 1.00 91.12 102 ILE A CA 1
ATOM 804 C C . ILE A 1 102 ? -9.260 8.651 -10.824 1.00 91.12 102 ILE A C 1
ATOM 806 O O . ILE A 1 102 ? -8.976 9.128 -11.922 1.00 91.12 102 ILE A O 1
ATOM 810 N N . ILE A 1 103 ? -10.405 7.991 -10.609 1.00 92.94 103 ILE A N 1
ATOM 811 C CA . ILE A 1 103 ? -11.307 7.585 -11.702 1.00 92.94 103 ILE A CA 1
ATOM 812 C C . ILE A 1 103 ? -12.224 8.701 -12.217 1.00 92.94 103 ILE A C 1
ATOM 814 O O . ILE A 1 103 ? -12.736 8.590 -13.330 1.00 92.94 103 ILE A O 1
ATOM 818 N N . ALA A 1 104 ? -12.426 9.769 -11.439 1.00 89.56 104 ALA A N 1
ATOM 819 C CA . ALA A 1 104 ? -13.181 10.953 -11.853 1.00 89.56 104 ALA A CA 1
ATOM 820 C C . ALA A 1 104 ? -12.413 11.847 -12.845 1.00 89.56 104 ALA A C 1
ATOM 822 O O . ALA A 1 104 ? -13.007 12.754 -13.428 1.00 89.56 104 ALA A O 1
ATOM 823 N N . GLY A 1 105 ? -11.107 11.619 -13.010 1.00 85.50 105 GLY A N 1
ATOM 824 C CA . GLY A 1 105 ? -10.279 12.310 -13.993 1.00 85.50 105 GLY A CA 1
ATOM 825 C C . GLY A 1 105 ? -10.483 11.825 -15.427 1.00 85.50 105 GLY A C 1
ATOM 826 O O . GLY A 1 105 ? -11.183 10.842 -15.682 1.00 85.50 105 GLY A O 1
ATOM 827 N N . ASP A 1 106 ? -9.815 12.500 -16.360 1.00 85.75 106 ASP A N 1
ATOM 828 C CA . ASP A 1 106 ? -9.765 12.060 -17.750 1.00 85.75 106 ASP A CA 1
ATOM 829 C C . ASP A 1 106 ? -8.935 10.767 -17.878 1.00 85.75 106 ASP A C 1
ATOM 831 O O . ASP A 1 106 ? -7.923 10.620 -17.184 1.00 85.75 106 ASP A O 1
ATOM 835 N N . PRO A 1 107 ? -9.305 9.824 -18.771 1.00 85.62 107 PRO A N 1
ATOM 836 C CA . PRO A 1 107 ? -8.589 8.552 -18.912 1.00 85.62 107 PRO A CA 1
ATOM 837 C C . PRO A 1 107 ? -7.100 8.685 -19.243 1.00 85.62 107 PRO A C 1
ATOM 839 O O . PRO A 1 107 ? -6.294 7.828 -18.881 1.00 85.62 107 PRO A O 1
ATOM 842 N N . GLU A 1 108 ? -6.729 9.774 -19.914 1.00 82.88 108 GLU A N 1
ATOM 843 C CA . GLU A 1 108 ? -5.343 10.103 -20.248 1.00 82.88 108 GLU A CA 1
ATOM 844 C C . GLU A 1 108 ? -4.492 10.396 -18.996 1.00 82.88 108 GLU A C 1
ATOM 846 O O . GLU A 1 108 ? -3.303 10.070 -18.978 1.00 82.88 108 GLU A O 1
ATOM 851 N N . ASP A 1 109 ? -5.116 10.884 -17.918 1.00 83.75 109 ASP A N 1
ATOM 852 C CA . ASP A 1 109 ? -4.456 11.265 -16.664 1.00 83.75 109 ASP A CA 1
ATOM 853 C C . ASP A 1 109 ? -4.372 10.124 -15.644 1.00 83.75 109 ASP A C 1
ATOM 855 O O . ASP A 1 109 ? -3.739 10.278 -14.599 1.00 83.75 109 ASP A O 1
ATOM 859 N N . TYR A 1 110 ? -5.026 8.984 -15.878 1.00 88.50 110 TYR A N 1
ATOM 860 C CA . TYR A 1 110 ? -5.172 7.937 -14.859 1.00 88.50 110 TYR A CA 1
ATOM 861 C C . TYR A 1 110 ? -3.846 7.452 -14.278 1.00 88.50 110 TYR A C 1
ATOM 863 O O . TYR A 1 110 ? -3.738 7.248 -13.068 1.00 88.50 110 TYR A O 1
ATOM 871 N N . PHE A 1 111 ? -2.823 7.299 -15.116 1.00 86.88 111 PHE A N 1
ATOM 872 C CA . PHE A 1 111 ? -1.488 6.946 -14.641 1.00 86.88 111 PHE A CA 1
ATOM 873 C C . PHE A 1 111 ? -0.907 8.037 -13.737 1.00 86.88 111 PHE A C 1
ATOM 875 O O . PHE A 1 111 ? -0.427 7.726 -12.654 1.00 86.88 111 PHE A O 1
ATOM 882 N N . LEU A 1 112 ? -0.992 9.300 -14.159 1.00 82.94 112 LEU A N 1
ATOM 883 C CA . LEU A 1 112 ? -0.436 10.438 -13.432 1.00 82.94 112 LEU A CA 1
ATOM 884 C C . LEU A 1 112 ? -1.110 10.605 -12.074 1.00 82.94 112 LEU A C 1
ATOM 886 O O . LEU A 1 112 ? -0.435 10.622 -11.055 1.00 82.94 112 LEU A O 1
ATOM 890 N N . ARG A 1 113 ? -2.444 10.570 -12.047 1.00 85.06 113 ARG A N 1
ATOM 891 C CA . ARG A 1 113 ? -3.235 10.610 -10.809 1.00 85.06 113 ARG A CA 1
ATOM 892 C C . ARG A 1 113 ? -2.901 9.457 -9.869 1.00 85.06 113 ARG A C 1
ATOM 894 O O . ARG A 1 113 ? -2.900 9.633 -8.657 1.00 85.06 113 ARG A O 1
ATOM 901 N N . THR A 1 114 ? -2.607 8.279 -10.418 1.00 88.06 114 THR A N 1
ATOM 902 C CA . THR A 1 114 ? -2.167 7.132 -9.615 1.00 88.06 114 THR A CA 1
ATOM 903 C C . THR A 1 114 ? -0.770 7.365 -9.038 1.00 88.06 114 THR A C 1
ATOM 905 O O . THR A 1 114 ? -0.546 7.070 -7.871 1.00 88.06 114 THR A O 1
ATOM 908 N N . VAL A 1 115 ? 0.167 7.906 -9.822 1.00 84.88 115 VAL A N 1
ATOM 909 C CA . VAL A 1 115 ? 1.529 8.226 -9.359 1.00 84.88 115 VAL A CA 1
ATOM 910 C C . VAL A 1 115 ? 1.518 9.336 -8.308 1.00 84.88 115 VAL A C 1
ATOM 912 O O . VAL A 1 115 ? 2.227 9.213 -7.315 1.00 84.88 115 VAL A O 1
ATOM 915 N N . ASP A 1 116 ? 0.677 10.358 -8.469 1.00 83.12 116 ASP A N 1
ATOM 916 C CA . ASP A 1 116 ? 0.533 11.452 -7.503 1.00 83.12 116 ASP A CA 1
ATOM 917 C C . ASP A 1 116 ? 0.119 10.927 -6.125 1.00 83.12 116 ASP A C 1
ATOM 919 O O . ASP A 1 116 ? 0.681 11.332 -5.114 1.00 83.12 116 ASP A O 1
ATOM 923 N N . VAL A 1 117 ? -0.809 9.967 -6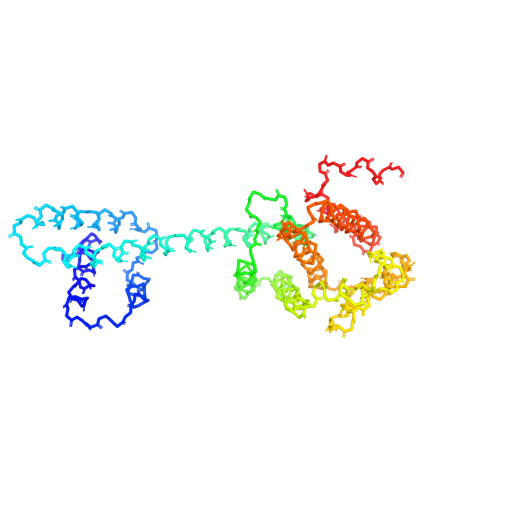.078 1.00 84.00 117 VAL A N 1
ATOM 924 C CA . VAL A 1 117 ? -1.251 9.297 -4.841 1.00 84.00 117 VAL A CA 1
ATOM 925 C C . VAL A 1 117 ? -0.134 8.470 -4.183 1.00 84.00 117 VAL A C 1
ATOM 927 O O . VAL A 1 117 ? -0.163 8.226 -2.978 1.00 84.00 117 VAL A O 1
ATOM 930 N N . LEU A 1 118 ? 0.862 8.037 -4.957 1.00 80.00 118 LEU A N 1
ATOM 931 C CA . LEU A 1 118 ? 1.988 7.226 -4.489 1.00 80.00 118 LEU A CA 1
ATOM 932 C C . LEU A 1 118 ? 3.197 8.058 -4.040 1.00 80.00 118 LEU A C 1
ATOM 934 O O . LEU A 1 118 ? 4.178 7.477 -3.564 1.00 80.00 118 LEU A O 1
ATOM 938 N N . ASP A 1 119 ? 3.148 9.381 -4.204 1.00 75.88 119 ASP A N 1
ATOM 939 C CA . ASP A 1 119 ? 4.214 10.320 -3.853 1.00 75.88 119 ASP A CA 1
ATOM 940 C C . ASP A 1 119 ? 4.683 10.114 -2.394 1.00 75.88 119 ASP A C 1
ATOM 942 O O . ASP A 1 119 ? 3.869 10.154 -1.465 1.00 75.88 119 ASP A O 1
ATOM 946 N N . PRO A 1 120 ? 5.991 9.875 -2.144 1.00 66.19 120 PRO A N 1
ATOM 947 C CA . PRO A 1 120 ? 6.458 9.618 -0.786 1.00 66.19 120 PRO A CA 1
ATOM 948 C C . PRO A 1 120 ? 6.497 10.894 0.067 1.00 66.19 120 PRO A C 1
ATOM 950 O O . PRO A 1 120 ? 6.676 10.791 1.281 1.00 66.19 120 PRO A O 1
ATOM 953 N N . ASN A 1 121 ? 6.362 12.070 -0.553 1.00 67.75 121 ASN A N 1
ATOM 954 C CA . ASN A 1 121 ? 6.379 13.378 0.092 1.00 67.75 121 ASN A CA 1
ATOM 955 C C . ASN A 1 121 ? 4.986 13.848 0.546 1.00 67.75 121 ASN A C 1
ATOM 957 O O . ASN A 1 121 ? 4.880 14.939 1.114 1.00 67.75 121 ASN A O 1
ATOM 961 N N . GLN A 1 122 ? 3.929 13.051 0.341 1.00 68.56 122 GLN A N 1
ATOM 962 C CA . GLN A 1 122 ? 2.619 13.336 0.931 1.00 68.56 122 GLN A CA 1
ATOM 963 C C . GLN A 1 122 ? 2.679 13.341 2.464 1.00 68.56 122 GLN A C 1
ATOM 965 O O . GLN A 1 122 ? 3.499 12.648 3.066 1.00 68.56 122 GLN A O 1
ATOM 970 N N . GLU A 1 123 ? 1.778 14.094 3.111 1.00 67.25 123 GLU A N 1
ATOM 971 C CA . GLU A 1 123 ? 1.705 14.148 4.580 1.00 67.25 123 GLU A CA 1
ATOM 972 C C . GLU A 1 123 ? 1.485 12.754 5.193 1.00 67.25 123 GLU A C 1
ATOM 974 O O . GLU A 1 123 ? 2.113 12.424 6.199 1.00 67.25 123 GLU A O 1
ATOM 979 N N . ASN A 1 124 ? 0.659 11.924 4.543 1.00 68.12 124 ASN A N 1
ATOM 980 C CA . ASN A 1 124 ? 0.358 10.549 4.942 1.00 68.12 124 ASN A CA 1
ATOM 981 C C . ASN A 1 124 ? 0.537 9.594 3.744 1.00 68.12 124 ASN A C 1
ATOM 983 O O . ASN A 1 124 ? -0.425 9.309 3.033 1.00 68.12 124 ASN A O 1
ATOM 987 N N . PRO A 1 125 ? 1.759 9.099 3.474 1.00 73.00 125 PRO A N 1
ATOM 988 C CA . PRO A 1 125 ? 2.004 8.224 2.334 1.00 73.00 125 PRO A CA 1
ATOM 989 C C . PRO A 1 125 ? 1.398 6.836 2.566 1.00 73.00 125 PRO A C 1
ATOM 991 O O . PRO A 1 125 ? 1.715 6.175 3.564 1.00 73.00 125 PRO A O 1
ATOM 994 N N . LEU A 1 126 ? 0.618 6.362 1.591 1.00 80.19 126 LEU A N 1
ATOM 995 C CA . LEU A 1 126 ? -0.131 5.107 1.682 1.00 80.19 126 LEU A CA 1
ATOM 996 C C . LEU A 1 126 ? 0.751 3.909 2.069 1.00 80.19 126 LEU A C 1
ATOM 998 O O . LEU A 1 126 ? 1.875 3.720 1.590 1.00 80.19 126 LEU A O 1
ATOM 1002 N N . SER A 1 127 ? 0.245 3.080 2.967 1.00 82.44 127 SER A N 1
ATOM 1003 C CA . SER A 1 127 ? 0.803 1.790 3.359 1.00 82.44 127 SER A CA 1
ATOM 1004 C C . SER A 1 127 ? 0.469 0.697 2.336 1.00 82.44 127 SER A C 1
ATOM 1006 O O . SER A 1 127 ? -0.319 0.889 1.413 1.00 82.44 127 SER A O 1
ATOM 1008 N N . ILE A 1 128 ? 1.089 -0.478 2.487 1.00 79.75 128 ILE A N 1
ATOM 1009 C CA . ILE A 1 128 ? 0.795 -1.640 1.631 1.00 79.75 128 ILE A CA 1
ATOM 1010 C C . ILE A 1 128 ? -0.673 -2.065 1.781 1.00 79.75 128 ILE A C 1
ATOM 1012 O O . ILE A 1 128 ? -1.327 -2.368 0.786 1.00 79.75 128 ILE A O 1
ATOM 1016 N N . ASP A 1 129 ? -1.200 -2.059 3.008 1.00 79.06 129 ASP A N 1
ATOM 1017 C CA . ASP A 1 129 ? -2.587 -2.442 3.282 1.00 79.06 129 ASP A CA 1
ATOM 1018 C C . ASP A 1 129 ? -3.575 -1.440 2.667 1.00 79.06 129 ASP A C 1
ATOM 1020 O O . ASP A 1 129 ? -4.546 -1.842 2.026 1.00 79.06 129 ASP A O 1
ATOM 1024 N N . GLU A 1 130 ? -3.287 -0.142 2.770 1.00 83.94 130 GLU A N 1
ATOM 1025 C CA . GLU A 1 130 ? -4.078 0.924 2.143 1.00 83.94 130 GLU A CA 1
ATOM 1026 C C . GLU A 1 130 ? -4.045 0.854 0.609 1.00 83.94 130 GLU A C 1
ATOM 1028 O O . GLU A 1 130 ? -5.075 1.040 -0.037 1.00 83.94 130 GLU A O 1
ATOM 1033 N N . LEU A 1 131 ? -2.905 0.507 -0.002 1.00 88.00 131 LEU A N 1
ATOM 1034 C CA . LEU A 1 131 ? -2.844 0.288 -1.451 1.00 88.00 131 LEU A CA 1
ATOM 1035 C C . LEU A 1 131 ? -3.579 -0.975 -1.906 1.00 88.00 131 LEU A C 1
ATOM 1037 O O . LEU A 1 131 ? -4.165 -0.973 -2.991 1.00 88.00 131 LEU A O 1
ATOM 1041 N N . ASN A 1 132 ? -3.588 -2.037 -1.098 1.00 86.12 132 ASN A N 1
ATOM 1042 C CA . ASN A 1 132 ? -4.426 -3.205 -1.373 1.00 86.12 132 ASN A CA 1
ATOM 1043 C C . ASN A 1 132 ? -5.913 -2.818 -1.349 1.00 86.12 132 ASN A C 1
ATOM 1045 O O . ASN A 1 132 ? -6.643 -3.157 -2.280 1.00 86.12 132 ASN A O 1
ATOM 1049 N N . GLN A 1 133 ? -6.345 -2.033 -0.356 1.00 86.25 133 GLN A N 1
ATOM 1050 C CA . GLN A 1 133 ? -7.713 -1.502 -0.296 1.00 86.25 133 GLN A CA 1
ATOM 1051 C C . GLN A 1 133 ? -8.034 -0.584 -1.487 1.00 86.25 133 GLN A C 1
ATOM 1053 O O . GLN A 1 133 ? -9.119 -0.674 -2.062 1.00 86.25 133 GLN A O 1
ATOM 1058 N N . LEU A 1 134 ? -7.087 0.255 -1.919 1.00 92.50 134 LEU A N 1
ATOM 1059 C CA . LEU A 1 134 ? -7.241 1.092 -3.112 1.00 92.50 134 LEU A CA 1
ATOM 1060 C C . LEU A 1 134 ? -7.462 0.238 -4.369 1.00 92.50 134 LEU A C 1
ATOM 1062 O O . LEU A 1 134 ? -8.377 0.507 -5.150 1.00 92.50 134 LEU A O 1
ATOM 1066 N N . ALA A 1 135 ? -6.660 -0.815 -4.554 1.00 94.12 135 ALA A N 1
ATOM 1067 C CA . ALA A 1 135 ? -6.808 -1.742 -5.673 1.00 94.12 135 ALA A CA 1
ATOM 1068 C C . ALA A 1 135 ? -8.171 -2.455 -5.652 1.00 94.12 135 ALA A C 1
ATOM 1070 O O . ALA A 1 135 ? -8.816 -2.586 -6.697 1.00 94.12 135 ALA A O 1
ATOM 1071 N N . GLU A 1 136 ? -8.640 -2.877 -4.476 1.00 93.81 136 GLU A N 1
ATOM 1072 C CA . GLU A 1 136 ? -9.962 -3.485 -4.298 1.00 93.81 136 GLU A CA 1
ATOM 1073 C C . GLU A 1 136 ? -11.095 -2.510 -4.646 1.00 93.81 136 GLU A C 1
ATOM 1075 O O . GLU A 1 136 ? -12.004 -2.873 -5.402 1.00 93.81 136 GLU A O 1
ATOM 1080 N N . ASN A 1 137 ? -11.010 -1.259 -4.181 1.00 93.06 137 ASN A N 1
ATOM 1081 C CA . ASN A 1 137 ? -11.982 -0.205 -4.486 1.00 93.06 137 ASN A CA 1
ATOM 1082 C C . ASN A 1 137 ? -12.047 0.089 -5.992 1.00 93.06 137 ASN A C 1
ATOM 1084 O O . ASN A 1 137 ? -13.137 0.134 -6.568 1.00 93.06 137 ASN A O 1
ATOM 1088 N N . LEU A 1 138 ? -10.895 0.213 -6.657 1.00 95.56 138 LEU A N 1
ATOM 1089 C CA . LEU A 1 138 ? -10.815 0.404 -8.110 1.00 95.56 138 LEU A CA 1
ATOM 1090 C C . LEU A 1 138 ? -11.381 -0.800 -8.875 1.00 95.56 138 LEU A C 1
ATOM 1092 O O . LEU A 1 138 ? -12.097 -0.635 -9.865 1.00 95.56 138 LEU A O 1
ATOM 1096 N N . GLN A 1 139 ? -11.127 -2.022 -8.400 1.00 95.56 139 GLN A N 1
ATOM 1097 C CA . GLN A 1 139 ? -11.682 -3.229 -9.009 1.00 95.56 139 GLN A CA 1
ATOM 1098 C C . GLN A 1 139 ? -13.209 -3.307 -8.843 1.00 95.56 139 GLN A C 1
ATOM 1100 O O . GLN A 1 139 ? -13.911 -3.744 -9.760 1.00 95.56 139 GLN A O 1
ATOM 1105 N N . ALA A 1 140 ? -13.739 -2.900 -7.689 1.00 93.06 140 ALA A N 1
ATOM 1106 C CA . ALA A 1 140 ? -15.177 -2.819 -7.453 1.00 93.06 140 ALA A CA 1
ATOM 1107 C C . ALA A 1 140 ? -15.830 -1.758 -8.352 1.00 93.06 140 ALA A C 1
ATOM 1109 O O . ALA A 1 140 ? -16.846 -2.045 -8.990 1.00 93.06 140 ALA A O 1
ATOM 1110 N N . ALA A 1 141 ? -15.208 -0.581 -8.477 1.00 93.12 141 ALA A N 1
ATOM 1111 C CA . ALA A 1 141 ? -15.654 0.478 -9.378 1.00 93.12 141 ALA A CA 1
ATOM 1112 C C . ALA A 1 141 ? -15.675 0.008 -10.841 1.00 93.12 141 ALA A C 1
ATOM 1114 O O . ALA A 1 141 ? -16.668 0.213 -11.537 1.00 93.12 141 ALA A O 1
ATOM 1115 N N . ALA A 1 142 ? -14.636 -0.706 -11.289 1.00 93.75 142 ALA A N 1
ATOM 1116 C CA . ALA A 1 142 ? -14.561 -1.264 -12.641 1.00 93.75 142 ALA A CA 1
ATOM 1117 C C . ALA A 1 142 ? -15.715 -2.235 -12.942 1.00 93.75 142 ALA A C 1
ATOM 1119 O O . ALA A 1 142 ? -16.298 -2.192 -14.021 1.00 93.75 142 ALA A O 1
ATOM 1120 N N . LYS A 1 143 ? -16.091 -3.088 -11.978 1.00 92.81 143 LYS A N 1
ATOM 1121 C CA . LYS A 1 143 ? -17.215 -4.035 -12.123 1.00 92.81 143 LYS A CA 1
ATOM 1122 C C . LYS A 1 143 ? -18.579 -3.343 -12.181 1.00 92.81 143 LYS A C 1
ATOM 1124 O O . LYS A 1 143 ? -19.501 -3.883 -12.786 1.00 92.81 143 LYS A O 1
ATOM 1129 N N . ALA A 1 144 ? -18.719 -2.196 -11.520 1.00 91.12 144 ALA A N 1
ATOM 1130 C CA . ALA A 1 144 ? -19.954 -1.415 -11.486 1.00 91.12 144 ALA A CA 1
ATOM 1131 C C . ALA A 1 144 ? -20.097 -0.452 -12.679 1.00 91.12 144 ALA A C 1
ATOM 1133 O O . ALA A 1 144 ? -21.173 0.113 -12.881 1.00 91.12 144 ALA A O 1
ATOM 1134 N N . GLN A 1 145 ? -19.032 -0.257 -13.458 1.00 92.69 145 GLN A N 1
ATOM 1135 C CA . GLN A 1 145 ? -18.995 0.690 -14.562 1.00 92.69 145 GLN A CA 1
ATOM 1136 C C . GLN A 1 145 ? -19.742 0.162 -15.797 1.00 92.69 145 GLN A C 1
ATOM 1138 O O . GLN A 1 145 ? -19.578 -0.984 -16.213 1.00 92.69 145 GLN A O 1
ATOM 1143 N N . GLY A 1 146 ? -20.571 1.022 -16.392 1.00 87.00 146 GLY A N 1
ATOM 1144 C CA . GLY A 1 146 ? -21.358 0.708 -17.586 1.00 87.00 146 GLY A CA 1
ATOM 1145 C C . GLY A 1 146 ? -20.595 0.882 -18.904 1.00 87.00 146 GLY A C 1
ATOM 1146 O O . GLY A 1 146 ? -20.938 0.233 -19.891 1.00 87.00 146 GLY A O 1
ATOM 1147 N N . ASP A 1 147 ? -19.570 1.738 -18.932 1.00 91.69 147 ASP A N 1
ATOM 1148 C CA . ASP A 1 147 ? -18.693 1.916 -20.095 1.00 91.69 147 ASP A CA 1
ATOM 1149 C C . ASP A 1 147 ? -17.566 0.872 -20.094 1.00 91.69 147 ASP A C 1
ATOM 1151 O O . ASP A 1 147 ? -16.739 0.831 -19.184 1.00 91.69 147 ASP A O 1
ATOM 1155 N N . ALA A 1 148 ? -17.522 0.037 -21.134 1.00 90.75 148 ALA A N 1
ATOM 1156 C CA . ALA A 1 148 ? -16.552 -1.046 -21.256 1.00 90.75 148 ALA A CA 1
ATOM 1157 C C . ALA A 1 148 ? -15.094 -0.563 -21.358 1.00 90.75 148 ALA A C 1
ATOM 1159 O O . ALA A 1 148 ? -14.202 -1.266 -20.886 1.00 90.75 148 ALA A O 1
ATOM 1160 N N . LEU A 1 149 ? -14.844 0.608 -21.958 1.00 88.69 149 LEU A N 1
ATOM 1161 C CA . LEU A 1 149 ? -13.489 1.152 -22.088 1.00 88.69 149 LEU A CA 1
ATOM 1162 C C . LEU A 1 149 ? -12.993 1.669 -20.735 1.00 88.69 149 LEU A C 1
ATOM 1164 O O . LEU A 1 149 ? -11.926 1.265 -20.281 1.00 88.69 149 LEU A O 1
ATOM 1168 N N . LEU A 1 150 ? -13.816 2.457 -20.038 1.00 91.44 150 LEU A N 1
ATOM 1169 C CA . LEU A 1 150 ? -13.480 2.950 -18.698 1.00 91.44 150 LEU A CA 1
ATOM 1170 C C . LEU A 1 150 ? -13.340 1.805 -17.690 1.00 91.44 150 LEU A C 1
ATOM 1172 O O . LEU A 1 150 ? -12.400 1.787 -16.900 1.00 91.44 150 LEU A O 1
ATOM 1176 N N . ALA A 1 151 ? -14.229 0.808 -17.749 1.00 92.44 151 ALA A N 1
ATOM 1177 C CA . ALA A 1 151 ? -14.131 -0.385 -16.912 1.00 92.44 151 ALA A CA 1
ATOM 1178 C C . ALA A 1 151 ? -12.800 -1.123 -17.129 1.00 92.44 151 ALA A C 1
ATOM 1180 O O . ALA A 1 151 ? -12.171 -1.565 -16.166 1.00 92.44 151 ALA A O 1
ATOM 1181 N N . GLN A 1 152 ? -12.347 -1.230 -18.384 1.00 93.19 152 GLN A N 1
ATOM 1182 C CA . GLN A 1 152 ? -11.069 -1.853 -18.716 1.00 93.19 152 GLN A CA 1
ATOM 1183 C C . GLN A 1 152 ? -9.881 -1.049 -18.170 1.00 93.19 152 GLN A C 1
ATOM 1185 O O . GLN A 1 152 ? -8.944 -1.650 -17.638 1.00 93.19 152 GLN A O 1
ATOM 1190 N N . ASP A 1 153 ? -9.901 0.278 -18.273 1.00 92.06 153 ASP A N 1
ATOM 1191 C CA . ASP A 1 153 ? -8.825 1.128 -17.753 1.00 92.06 153 ASP A CA 1
ATOM 1192 C C . ASP A 1 153 ? -8.747 1.069 -16.222 1.00 92.06 153 ASP A C 1
ATOM 1194 O O . ASP A 1 153 ? -7.670 0.853 -15.664 1.00 92.06 153 ASP A O 1
ATOM 1198 N N . TRP A 1 154 ? -9.886 1.135 -15.528 1.00 95.38 154 TRP A N 1
ATOM 1199 C CA . TRP A 1 154 ? -9.938 1.014 -14.065 1.00 95.38 154 TRP A CA 1
ATOM 1200 C C . TRP A 1 154 ? -9.491 -0.372 -13.591 1.00 95.38 154 TRP A C 1
ATOM 1202 O O . TRP A 1 154 ? -8.777 -0.503 -12.594 1.00 95.38 154 TRP A O 1
ATOM 1212 N N . GLN A 1 155 ? -9.836 -1.423 -14.341 1.00 95.75 155 GLN A N 1
ATOM 1213 C CA . GLN A 1 155 ? -9.330 -2.768 -14.081 1.00 95.75 155 GLN A CA 1
ATOM 1214 C C . GLN A 1 155 ? -7.810 -2.854 -14.287 1.00 95.75 155 GLN A C 1
ATOM 1216 O O . GLN A 1 155 ? -7.131 -3.545 -13.520 1.00 95.75 155 GLN A O 1
ATOM 1221 N N . GLN A 1 156 ? -7.258 -2.175 -15.298 1.00 94.44 156 GLN A N 1
ATOM 1222 C CA . GLN A 1 156 ? -5.811 -2.112 -15.512 1.00 94.44 156 GLN A CA 1
ATOM 1223 C C . GLN A 1 156 ? -5.094 -1.394 -14.364 1.00 94.44 156 GLN A C 1
ATOM 1225 O O . GLN A 1 156 ? -4.046 -1.882 -13.944 1.00 94.44 156 GLN A O 1
ATOM 1230 N N . LEU A 1 157 ? -5.664 -0.311 -13.822 1.00 94.94 157 LEU A N 1
ATOM 1231 C CA . LEU A 1 157 ? -5.137 0.360 -12.627 1.00 94.94 157 LEU A CA 1
ATOM 1232 C C . LEU A 1 157 ? -5.075 -0.600 -11.437 1.00 94.94 157 LEU A C 1
ATOM 1234 O O . LEU A 1 157 ? -3.993 -0.847 -10.909 1.00 94.94 157 LEU A O 1
ATOM 1238 N N . ALA A 1 158 ? -6.209 -1.211 -11.078 1.00 96.12 158 ALA A N 1
ATOM 1239 C CA . ALA A 1 158 ? -6.286 -2.155 -9.962 1.00 96.12 158 ALA A CA 1
ATOM 1240 C C . ALA A 1 158 ? -5.289 -3.315 -10.121 1.00 96.12 158 ALA A C 1
ATOM 1242 O O . ALA A 1 158 ? -4.543 -3.638 -9.202 1.00 96.12 158 ALA A O 1
ATOM 1243 N N . THR A 1 159 ? -5.226 -3.902 -11.322 1.00 96.19 159 THR A N 1
ATOM 1244 C CA . THR A 1 159 ? -4.311 -5.014 -11.625 1.00 96.19 159 THR A CA 1
ATOM 1245 C C . THR A 1 159 ? -2.848 -4.588 -11.525 1.00 96.19 159 THR A C 1
ATOM 1247 O O . THR A 1 159 ? -2.026 -5.348 -11.019 1.00 96.19 159 THR A O 1
ATOM 1250 N N . GLY A 1 160 ? -2.515 -3.390 -12.012 1.00 94.81 160 GLY A N 1
ATOM 1251 C CA . GLY A 1 160 ? -1.167 -2.839 -11.913 1.00 94.81 160 GLY A CA 1
ATOM 1252 C C . GLY A 1 160 ? -0.751 -2.596 -10.464 1.00 94.81 160 GLY A C 1
ATOM 1253 O O . GLY A 1 160 ? 0.374 -2.932 -10.102 1.00 94.81 160 GLY A O 1
ATOM 1254 N N . ILE A 1 161 ? -1.669 -2.093 -9.626 1.00 94.81 161 ILE A N 1
ATOM 1255 C CA . ILE A 1 161 ? -1.410 -1.881 -8.197 1.00 94.81 161 ILE A CA 1
ATOM 1256 C C . ILE A 1 161 ? -1.084 -3.195 -7.502 1.00 94.81 161 ILE A C 1
ATOM 1258 O O . ILE A 1 161 ? -0.014 -3.329 -6.906 1.00 94.81 161 ILE A O 1
ATOM 1262 N N . THR A 1 162 ? -1.958 -4.191 -7.646 1.00 95.12 162 THR A N 1
ATOM 1263 C CA . THR A 1 162 ? -1.748 -5.513 -7.048 1.00 95.12 162 THR A CA 1
ATOM 1264 C C . THR A 1 162 ? -0.442 -6.150 -7.530 1.00 95.12 162 THR A C 1
ATOM 1266 O O . THR A 1 162 ? 0.349 -6.607 -6.710 1.00 95.12 162 THR A O 1
ATOM 1269 N N . ALA A 1 163 ? -0.159 -6.122 -8.837 1.00 95.06 163 ALA A N 1
ATOM 1270 C CA . ALA A 1 163 ? 1.065 -6.706 -9.392 1.00 95.06 163 ALA A CA 1
ATOM 1271 C C . ALA A 1 163 ? 2.346 -5.998 -8.906 1.00 95.06 163 ALA A C 1
ATOM 1273 O O . ALA A 1 163 ? 3.362 -6.652 -8.653 1.00 95.06 163 ALA A O 1
ATOM 1274 N N . GLY A 1 164 ? 2.303 -4.671 -8.743 1.00 92.44 164 GLY A N 1
ATOM 1275 C CA . GLY A 1 164 ? 3.411 -3.884 -8.196 1.00 92.44 164 GLY A CA 1
ATOM 1276 C C . GLY A 1 164 ? 3.725 -4.258 -6.751 1.00 92.44 164 GLY A C 1
ATOM 1277 O O . GLY A 1 164 ? 4.889 -4.489 -6.413 1.00 92.44 164 GLY A O 1
ATOM 1278 N N . LEU A 1 165 ? 2.686 -4.387 -5.920 1.00 89.94 165 LEU A N 1
ATOM 1279 C CA . LEU A 1 165 ? 2.815 -4.821 -4.528 1.00 89.94 165 LEU A CA 1
ATOM 1280 C C . LEU A 1 165 ? 3.340 -6.255 -4.425 1.00 89.94 165 LEU A C 1
ATOM 1282 O O . LEU A 1 165 ? 4.304 -6.492 -3.702 1.00 89.94 165 LEU A O 1
ATOM 1286 N N . GLU A 1 166 ? 2.782 -7.193 -5.194 1.00 91.75 166 GLU A N 1
ATOM 1287 C CA . GLU A 1 166 ? 3.256 -8.583 -5.239 1.00 91.75 166 GLU A CA 1
ATOM 1288 C C . GLU A 1 166 ? 4.738 -8.661 -5.635 1.00 91.75 166 GLU A C 1
ATOM 1290 O O . GLU A 1 166 ? 5.531 -9.355 -4.989 1.00 91.75 166 GLU A O 1
ATOM 1295 N N . SER A 1 167 ? 5.135 -7.905 -6.665 1.00 92.56 167 SER A N 1
ATOM 1296 C CA . SER A 1 167 ? 6.532 -7.800 -7.090 1.00 92.56 167 SER A CA 1
ATOM 1297 C C . SER A 1 167 ? 7.427 -7.254 -5.978 1.00 92.56 167 SER A C 1
ATOM 1299 O O . SER A 1 167 ? 8.528 -7.770 -5.781 1.00 92.56 167 SER A O 1
ATOM 1301 N N . PHE A 1 168 ? 6.974 -6.246 -5.229 1.00 89.50 168 PHE A N 1
ATOM 1302 C CA . PHE A 1 168 ? 7.734 -5.703 -4.105 1.00 89.50 168 PHE A CA 1
ATOM 1303 C C . PHE A 1 168 ? 7.855 -6.707 -2.953 1.00 89.50 168 PHE A C 1
ATOM 1305 O O . PHE A 1 168 ? 8.966 -6.928 -2.475 1.00 89.50 168 PHE A O 1
ATOM 1312 N N . THR A 1 169 ? 6.774 -7.385 -2.559 1.00 85.75 169 THR A N 1
ATOM 1313 C CA . THR A 1 169 ? 6.792 -8.407 -1.495 1.00 85.75 169 THR A CA 1
ATOM 1314 C C . THR A 1 169 ? 7.776 -9.540 -1.803 1.00 85.75 169 THR A C 1
ATOM 1316 O O . THR A 1 169 ? 8.472 -10.025 -0.910 1.00 85.75 169 THR A O 1
ATOM 1319 N N . ILE A 1 170 ? 7.912 -9.937 -3.075 1.00 89.31 170 ILE A N 1
ATOM 1320 C CA . ILE A 1 170 ? 8.927 -10.915 -3.509 1.00 89.31 170 ILE A CA 1
ATOM 1321 C C . ILE A 1 170 ? 10.357 -10.397 -3.267 1.00 89.31 170 ILE A C 1
ATOM 1323 O O . ILE A 1 170 ? 11.263 -11.182 -2.969 1.00 89.31 170 ILE A O 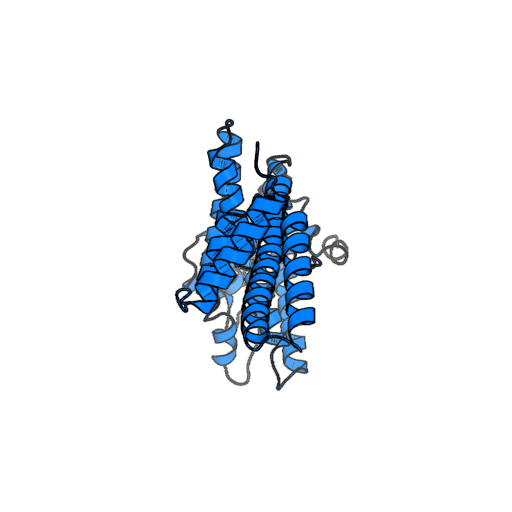1
ATOM 1327 N N . LEU A 1 171 ? 10.583 -9.092 -3.433 1.00 87.25 171 LEU A N 1
ATOM 1328 C CA . LEU A 1 171 ? 11.898 -8.464 -3.294 1.00 87.25 171 LEU A CA 1
ATOM 1329 C C . LEU A 1 171 ? 12.233 -8.051 -1.862 1.00 87.25 171 LEU A C 1
ATOM 1331 O O . LEU A 1 171 ? 13.416 -7.997 -1.534 1.00 87.25 171 LEU A O 1
ATOM 1335 N N . GLU A 1 172 ? 11.235 -7.787 -1.022 1.00 79.81 172 GLU A N 1
ATOM 1336 C CA . GLU A 1 172 ? 11.386 -7.232 0.327 1.00 79.81 172 GLU A CA 1
ATOM 1337 C C . GLU A 1 172 ? 12.385 -8.026 1.183 1.00 79.81 172 GLU A C 1
ATOM 1339 O O . GLU A 1 172 ? 13.320 -7.455 1.749 1.00 79.81 172 GLU A O 1
ATOM 1344 N N . GLY A 1 173 ? 12.273 -9.360 1.192 1.00 74.69 173 GLY A N 1
ATOM 1345 C CA . GLY A 1 173 ? 13.174 -10.240 1.952 1.00 74.69 173 GLY A CA 1
ATOM 1346 C C . GLY A 1 173 ? 14.645 -10.183 1.514 1.00 74.69 173 GLY A C 1
ATOM 1347 O O . GLY A 1 173 ? 15.541 -10.573 2.260 1.00 74.69 173 GLY A O 1
ATOM 1348 N N . ASP A 1 174 ? 14.915 -9.660 0.319 1.00 83.69 174 ASP A N 1
ATOM 1349 C CA . ASP A 1 174 ? 16.243 -9.533 -0.279 1.00 83.69 174 ASP A CA 1
ATOM 1350 C C . ASP A 1 174 ? 16.556 -8.104 -0.728 1.00 83.69 174 ASP A C 1
ATOM 1352 O O . ASP A 1 174 ? 17.460 -7.864 -1.536 1.00 83.69 174 ASP A O 1
ATOM 1356 N N . LEU A 1 175 ? 15.837 -7.137 -0.161 1.00 83.00 175 LEU A N 1
ATOM 1357 C CA . LEU A 1 175 ? 15.997 -5.725 -0.472 1.00 83.00 175 LEU A CA 1
ATOM 1358 C C . LEU A 1 175 ? 17.428 -5.253 -0.201 1.00 83.00 175 LEU A C 1
ATOM 1360 O O . LEU A 1 175 ? 17.988 -4.449 -0.939 1.00 83.00 175 LEU A O 1
ATOM 1364 N N . V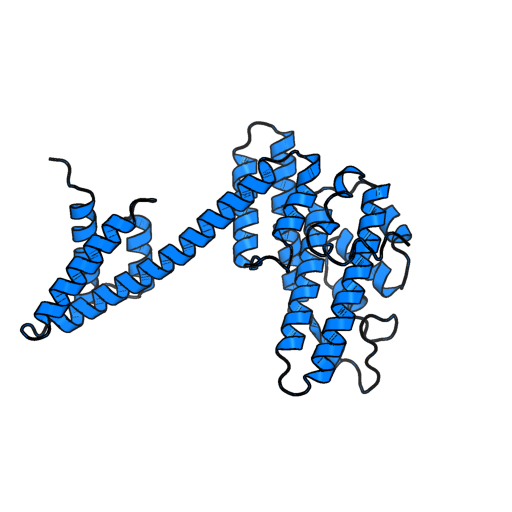AL A 1 176 ? 18.044 -5.811 0.838 1.00 83.00 176 VAL A N 1
ATOM 1365 C CA . VAL A 1 176 ? 19.357 -5.404 1.349 1.00 83.00 176 VAL A CA 1
ATOM 1366 C C . VAL A 1 176 ? 20.403 -6.512 1.293 1.00 83.00 176 VAL A C 1
ATOM 1368 O O . VAL A 1 176 ? 21.555 -6.293 1.665 1.00 83.00 176 VAL A O 1
ATOM 1371 N N . SER A 1 177 ? 20.042 -7.706 0.807 1.00 81.38 177 SER A N 1
ATOM 1372 C CA . SER A 1 177 ? 20.932 -8.877 0.835 1.00 81.38 177 SER A CA 1
ATOM 1373 C C . SER A 1 177 ? 22.210 -8.670 0.016 1.00 81.38 177 SER A C 1
ATOM 1375 O O . SER A 1 177 ? 23.274 -9.189 0.358 1.00 81.38 177 SER A O 1
ATOM 1377 N N . TRP A 1 178 ? 22.143 -7.823 -1.010 1.00 80.62 178 TRP A N 1
ATOM 1378 C CA . TRP A 1 178 ? 23.282 -7.408 -1.822 1.00 80.62 178 TRP A CA 1
ATOM 1379 C C . TRP A 1 178 ? 24.346 -6.629 -1.033 1.00 80.62 178 TRP A C 1
ATOM 1381 O O . TRP A 1 178 ? 25.526 -6.752 -1.349 1.00 80.62 178 TRP A O 1
ATOM 1391 N N . MET A 1 179 ? 23.974 -5.899 0.023 1.00 76.69 179 MET A N 1
ATOM 1392 C CA . MET A 1 179 ? 24.912 -5.094 0.820 1.00 76.69 179 MET A CA 1
ATOM 1393 C C . MET A 1 179 ? 25.812 -5.941 1.726 1.00 76.69 179 MET A C 1
ATOM 1395 O O . MET A 1 179 ? 26.905 -5.517 2.089 1.00 76.69 179 MET A O 1
ATOM 1399 N N . TYR A 1 180 ? 25.380 -7.158 2.058 1.00 73.50 180 TYR A N 1
ATOM 1400 C CA . TYR A 1 180 ? 26.117 -8.084 2.923 1.00 73.50 180 TYR A CA 1
ATOM 1401 C C . TYR A 1 180 ? 26.997 -9.072 2.156 1.00 73.50 180 TYR A C 1
ATOM 1403 O O . TYR A 1 180 ? 27.852 -9.735 2.740 1.00 73.50 180 TYR A O 1
ATOM 1411 N N . GLY A 1 181 ? 26.797 -9.186 0.842 1.00 61.59 181 GLY A N 1
ATOM 1412 C CA . GLY A 1 181 ? 27.505 -10.143 -0.005 1.00 61.59 181 GLY A CA 1
ATOM 1413 C C . GLY A 1 181 ? 28.931 -9.733 -0.374 1.00 61.59 181 GLY A C 1
ATOM 1414 O O . GLY A 1 181 ? 29.559 -10.402 -1.193 1.00 61.59 181 GLY A O 1
ATOM 1415 N N . SER A 1 182 ? 29.450 -8.614 0.134 1.00 52.66 182 SER A N 1
ATOM 1416 C CA . SER A 1 182 ? 30.747 -8.073 -0.276 1.00 52.66 182 SER A CA 1
ATOM 1417 C C . SER A 1 182 ? 31.510 -7.524 0.916 1.00 52.66 182 SER A C 1
ATOM 1419 O O . SER A 1 182 ? 30.945 -6.855 1.771 1.00 52.66 182 SER A O 1
ATOM 1421 N N . GLY A 1 183 ? 32.805 -7.842 0.981 1.00 55.25 183 GLY A N 1
ATOM 1422 C CA . GLY A 1 183 ? 33.733 -7.202 1.912 1.00 55.25 183 GLY A CA 1
ATOM 1423 C C . GLY A 1 183 ? 33.889 -5.702 1.621 1.00 55.25 183 GLY A C 1
ATOM 1424 O O . GLY A 1 183 ? 33.031 -5.083 1.005 1.00 55.25 183 GLY A O 1
ATOM 1425 N N . SER A 1 184 ? 35.019 -5.117 2.020 1.00 51.62 184 SER A N 1
ATOM 1426 C CA . SER A 1 184 ? 35.331 -3.671 2.038 1.00 51.62 184 SER A CA 1
ATOM 1427 C C . SER A 1 184 ? 35.134 -2.842 0.747 1.00 51.62 184 SER A C 1
ATOM 1429 O O . SER A 1 184 ? 35.432 -1.653 0.768 1.00 51.62 184 SER A O 1
ATOM 1431 N N . ASN A 1 185 ? 34.643 -3.416 -0.354 1.00 56.19 185 ASN A N 1
ATOM 1432 C CA . ASN A 1 185 ? 34.456 -2.759 -1.651 1.00 56.19 185 ASN A CA 1
ATOM 1433 C C . ASN A 1 185 ? 32.964 -2.659 -2.011 1.00 56.19 185 ASN A C 1
ATOM 1435 O O . ASN A 1 185 ? 32.508 -3.223 -3.003 1.00 56.19 185 ASN A O 1
ATOM 1439 N N . PHE A 1 186 ? 32.191 -1.972 -1.173 1.00 64.94 186 PHE A N 1
ATOM 1440 C CA . PHE A 1 186 ? 30.791 -1.665 -1.450 1.00 64.94 186 PHE A CA 1
ATOM 1441 C C . PHE A 1 186 ? 30.690 -0.446 -2.385 1.00 64.94 186 PHE A C 1
ATOM 1443 O O . PHE A 1 186 ? 31.172 0.629 -2.034 1.00 64.94 186 PHE A O 1
ATOM 1450 N N . SER A 1 187 ? 30.069 -0.601 -3.5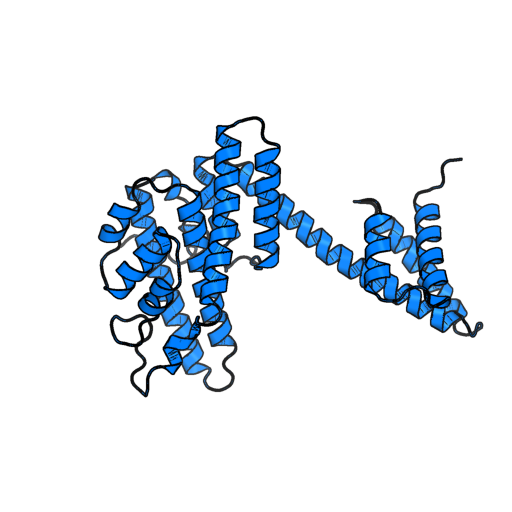59 1.00 63.12 187 SER A N 1
ATOM 1451 C CA . SER A 1 187 ? 29.962 0.448 -4.593 1.00 63.12 187 SER A CA 1
ATOM 1452 C C . SER A 1 187 ? 28.525 0.907 -4.891 1.00 63.12 187 SER A C 1
ATOM 1454 O O . SER A 1 187 ? 28.297 1.660 -5.839 1.00 63.12 187 SER A O 1
ATOM 1456 N N . GLY A 1 188 ? 27.543 0.501 -4.079 1.00 74.50 188 GLY A N 1
ATOM 1457 C CA . GLY A 1 188 ? 26.148 0.920 -4.249 1.00 74.50 188 GLY A CA 1
ATOM 1458 C C . GLY A 1 188 ? 25.507 0.372 -5.532 1.00 74.50 188 GLY A C 1
ATOM 1459 O O . GLY A 1 188 ? 25.605 -0.815 -5.826 1.00 74.50 188 GLY A O 1
ATOM 1460 N N . PHE A 1 189 ? 24.846 1.241 -6.302 1.00 78.75 189 PHE A N 1
ATOM 1461 C CA . PHE A 1 189 ? 24.086 0.886 -7.514 1.00 78.75 189 PHE A CA 1
ATOM 1462 C C . PHE A 1 189 ? 24.928 0.761 -8.802 1.00 78.75 189 PHE A C 1
ATOM 1464 O O . PHE A 1 189 ? 24.374 0.722 -9.903 1.00 78.75 189 PHE A O 1
ATOM 1471 N N . GLY A 1 190 ? 26.260 0.707 -8.696 1.00 72.44 190 GLY A N 1
ATOM 1472 C CA . GLY A 1 190 ? 27.173 0.616 -9.843 1.00 72.44 190 GLY A CA 1
ATOM 1473 C C . GLY A 1 190 ? 27.150 -0.735 -10.583 1.00 72.44 190 GLY A C 1
ATOM 1474 O O . GLY A 1 190 ? 26.516 -1.698 -10.160 1.00 72.44 190 GLY A O 1
ATOM 1475 N N . ALA A 1 191 ? 27.880 -0.836 -11.704 1.00 66.38 191 ALA A N 1
ATOM 1476 C CA . ALA A 1 191 ? 28.010 -2.084 -12.482 1.00 66.38 191 ALA A CA 1
ATOM 1477 C C . ALA A 1 191 ? 28.793 -3.190 -11.757 1.00 66.38 191 ALA A C 1
ATOM 1479 O O . ALA A 1 191 ? 28.720 -4.363 -12.135 1.00 66.38 191 ALA A O 1
ATOM 1480 N N . GLU A 1 192 ? 29.578 -2.829 -10.745 1.00 68.69 192 GLU A N 1
ATOM 1481 C CA . GLU A 1 192 ? 30.405 -3.776 -10.010 1.00 68.69 192 GLU A CA 1
ATOM 1482 C C . GLU A 1 192 ? 29.566 -4.652 -9.072 1.00 68.69 192 GLU A C 1
ATOM 1484 O O . GLU A 1 192 ? 28.468 -4.297 -8.649 1.00 68.69 192 GLU A O 1
ATOM 1489 N N . LYS A 1 193 ? 30.067 -5.853 -8.760 1.00 67.81 193 LYS A N 1
ATOM 1490 C CA . LYS A 1 193 ? 29.394 -6.743 -7.808 1.00 67.81 193 LYS A CA 1
ATOM 1491 C C . LYS A 1 193 ? 29.704 -6.271 -6.382 1.00 67.81 193 LYS A C 1
ATOM 1493 O O . LYS A 1 193 ? 30.878 -6.044 -6.099 1.00 67.81 193 LYS A O 1
ATOM 1498 N N . PRO A 1 194 ? 28.694 -6.193 -5.502 1.00 71.00 194 PRO A N 1
ATOM 1499 C CA . PRO A 1 194 ? 27.334 -6.714 -5.642 1.00 71.00 194 PRO A CA 1
ATOM 1500 C C . PRO A 1 194 ? 26.384 -5.672 -6.261 1.00 71.00 194 PRO A C 1
ATOM 1502 O O . PRO A 1 194 ? 26.306 -4.547 -5.793 1.00 71.00 194 PRO A O 1
ATOM 1505 N N . ASN A 1 195 ? 25.623 -6.070 -7.288 1.00 82.88 195 ASN A N 1
ATOM 1506 C CA . ASN A 1 195 ? 24.697 -5.182 -7.997 1.00 82.88 195 ASN A CA 1
ATOM 1507 C C . ASN A 1 195 ? 23.238 -5.573 -7.670 1.00 82.88 195 ASN A C 1
ATOM 1509 O O . ASN A 1 195 ? 22.852 -6.711 -7.987 1.00 82.88 195 ASN A O 1
ATOM 1513 N N . PRO A 1 196 ? 22.442 -4.672 -7.062 1.00 88.00 196 PRO A N 1
ATOM 1514 C CA . PRO A 1 196 ? 21.070 -4.965 -6.645 1.00 88.00 196 PRO A CA 1
ATOM 1515 C C . PRO A 1 196 ? 20.131 -5.240 -7.824 1.00 88.00 196 PRO A C 1
ATOM 1517 O O . PRO A 1 196 ? 19.363 -6.199 -7.775 1.00 88.00 196 PRO A O 1
ATOM 1520 N N . TRP A 1 197 ? 20.260 -4.498 -8.929 1.00 90.69 197 TRP A N 1
ATOM 1521 C CA . TRP A 1 197 ? 19.432 -4.666 -10.131 1.00 90.69 197 TRP A CA 1
ATOM 1522 C C . TRP A 1 197 ? 19.489 -6.092 -10.673 1.00 90.69 197 TRP A C 1
ATOM 1524 O O . TRP A 1 197 ? 18.476 -6.679 -11.047 1.00 90.69 197 TRP A O 1
ATOM 1534 N N . ARG A 1 198 ? 20.674 -6.708 -10.654 1.00 88.25 198 ARG A N 1
ATOM 1535 C CA . ARG A 1 198 ? 20.841 -8.094 -11.104 1.00 88.25 198 ARG A CA 1
ATOM 1536 C C . ARG A 1 198 ? 20.171 -9.105 -10.172 1.00 88.25 198 ARG A C 1
ATOM 1538 O O . ARG A 1 198 ? 19.691 -10.125 -10.656 1.00 88.25 198 ARG A O 1
ATOM 1545 N N . ILE A 1 199 ? 20.166 -8.853 -8.863 1.00 88.69 199 ILE A N 1
ATOM 1546 C CA . ILE A 1 199 ? 19.538 -9.738 -7.870 1.00 88.69 199 ILE A CA 1
ATOM 1547 C C . ILE A 1 199 ? 18.017 -9.624 -7.969 1.00 88.69 199 ILE A C 1
ATOM 1549 O O . ILE A 1 199 ? 17.331 -10.639 -8.086 1.00 88.69 199 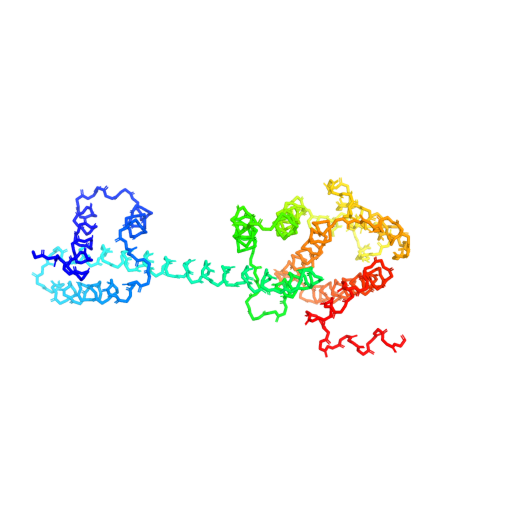ILE A O 1
ATOM 1553 N N . TRP A 1 200 ? 17.492 -8.401 -8.006 1.00 92.50 200 TRP A N 1
ATOM 1554 C CA . TRP A 1 200 ? 16.057 -8.157 -8.123 1.00 92.50 200 TRP A CA 1
ATOM 1555 C C . TRP A 1 200 ? 15.501 -8.619 -9.476 1.00 92.50 200 TRP A C 1
ATOM 1557 O O . TRP A 1 200 ? 14.486 -9.311 -9.524 1.00 92.50 200 TRP A O 1
ATOM 1567 N N . GLY A 1 201 ? 16.218 -8.375 -10.579 1.00 90.12 201 GLY A N 1
ATOM 1568 C CA . GLY A 1 201 ? 15.826 -8.822 -11.923 1.00 90.12 201 GLY A CA 1
ATOM 1569 C C . GLY A 1 201 ? 15.792 -10.342 -12.126 1.00 90.12 201 GLY A C 1
ATOM 1570 O O . GLY A 1 201 ? 15.206 -10.816 -13.100 1.00 90.12 201 GLY A O 1
ATOM 1571 N N . GLN A 1 202 ? 16.399 -11.127 -11.231 1.00 90.44 202 GLN A N 1
ATOM 1572 C CA . GLN A 1 202 ? 16.268 -12.590 -11.232 1.00 90.44 202 GLN A CA 1
ATOM 1573 C C . GLN A 1 202 ? 14.984 -13.075 -10.551 1.00 90.44 202 GLN A C 1
ATOM 1575 O O . GLN A 1 202 ? 14.549 -14.191 -10.832 1.00 90.44 202 GLN A O 1
ATOM 1580 N N . LYS A 1 203 ? 14.400 -12.262 -9.666 1.00 90.19 203 LYS A N 1
ATOM 1581 C CA . LYS A 1 203 ? 13.244 -12.630 -8.840 1.00 90.19 203 LYS A CA 1
ATOM 1582 C C . LYS A 1 203 ? 11.928 -12.130 -9.401 1.00 90.19 203 LYS A C 1
ATOM 1584 O O . LYS A 1 203 ? 10.935 -12.842 -9.309 1.00 90.19 203 LYS A O 1
ATOM 1589 N N . VAL A 1 204 ? 11.928 -10.946 -10.010 1.00 90.75 204 VAL A N 1
ATOM 1590 C CA . VAL A 1 204 ? 10.713 -10.418 -10.631 1.00 90.75 204 VAL A CA 1
ATOM 1591 C C . VAL A 1 204 ? 10.373 -11.216 -11.887 1.00 90.75 204 VAL A C 1
ATOM 1593 O O . VAL A 1 204 ? 11.214 -11.459 -12.762 1.00 90.75 204 VAL A O 1
ATOM 1596 N N . THR A 1 205 ? 9.119 -11.644 -11.963 1.00 87.62 205 THR A N 1
ATOM 1597 C CA . THR A 1 205 ? 8.557 -12.397 -13.087 1.00 87.62 205 THR A CA 1
ATOM 1598 C C . THR A 1 205 ? 8.024 -11.470 -14.175 1.00 87.62 205 THR A C 1
ATOM 1600 O O . THR A 1 205 ? 8.096 -11.818 -15.356 1.00 87.62 205 THR A O 1
ATOM 1603 N N . SER A 1 206 ? 7.553 -10.286 -13.790 1.00 87.44 206 SER A N 1
ATOM 1604 C CA . SER A 1 206 ? 6.911 -9.326 -14.676 1.00 87.44 206 SER A CA 1
ATOM 1605 C C . SER A 1 206 ? 7.854 -8.763 -15.743 1.00 87.44 206 SER A C 1
ATOM 1607 O O . SER A 1 206 ? 8.986 -8.378 -15.427 1.00 87.44 206 SER A O 1
ATOM 1609 N N . PRO A 1 207 ? 7.416 -8.689 -17.017 1.00 88.06 207 PRO A N 1
ATOM 1610 C CA . PRO A 1 207 ? 8.300 -8.348 -18.130 1.00 88.06 207 PRO A CA 1
ATOM 1611 C C . PRO A 1 207 ? 8.944 -6.964 -18.014 1.00 88.06 207 PRO A C 1
ATOM 1613 O O . PRO A 1 207 ? 10.147 -6.835 -18.243 1.00 88.06 207 PRO A O 1
ATOM 1616 N N . LEU A 1 208 ? 8.161 -5.940 -17.653 1.00 88.62 208 LEU A N 1
ATOM 1617 C CA . LEU A 1 208 ? 8.626 -4.554 -17.674 1.00 88.62 208 LEU A CA 1
ATOM 1618 C C . LEU A 1 208 ? 9.650 -4.260 -16.559 1.00 88.62 208 LEU A C 1
ATOM 1620 O O . LEU A 1 208 ? 10.766 -3.854 -16.898 1.00 88.62 208 LEU A O 1
ATOM 1624 N N . PRO A 1 209 ? 9.370 -4.546 -15.269 1.00 90.69 209 PRO A N 1
ATOM 1625 C CA . PRO A 1 209 ? 10.382 -4.450 -14.216 1.00 90.69 209 PRO A CA 1
ATOM 1626 C C . PRO A 1 209 ? 11.655 -5.242 -14.501 1.00 90.69 209 PRO A C 1
ATOM 1628 O O . PRO A 1 209 ? 12.769 -4.747 -14.326 1.00 90.69 209 PRO A O 1
ATOM 1631 N N . LYS A 1 210 ? 11.504 -6.478 -14.992 1.00 90.62 210 LYS A N 1
ATOM 1632 C CA . LYS A 1 210 ? 12.637 -7.347 -15.306 1.00 90.62 210 LYS A CA 1
ATOM 1633 C C . LYS A 1 210 ? 13.527 -6.741 -16.386 1.00 90.62 210 LYS A C 1
ATOM 1635 O O . LYS A 1 210 ? 14.750 -6.771 -16.249 1.00 90.62 210 LYS A O 1
ATOM 1640 N N . GLN A 1 211 ? 12.930 -6.173 -17.432 1.00 88.25 211 GLN A N 1
ATOM 1641 C CA . GLN A 1 211 ? 13.669 -5.494 -18.490 1.00 88.25 211 GLN A CA 1
ATOM 1642 C C . GLN A 1 211 ? 14.381 -4.241 -17.970 1.00 88.25 211 GLN A C 1
ATOM 1644 O O . GLN A 1 211 ? 15.546 -4.024 -18.317 1.00 88.25 211 GLN A O 1
ATOM 1649 N N . LEU A 1 212 ? 13.724 -3.439 -17.122 1.00 89.12 212 LEU A N 1
ATOM 1650 C CA . LEU A 1 212 ? 14.351 -2.259 -16.521 1.00 89.12 212 LEU A CA 1
ATOM 1651 C C . LEU A 1 212 ? 15.581 -2.666 -15.706 1.00 89.12 212 LEU A C 1
ATOM 1653 O O . LEU A 1 212 ? 16.680 -2.179 -15.958 1.00 89.12 212 LEU A O 1
ATOM 1657 N N . PHE A 1 213 ? 15.432 -3.624 -14.792 1.00 90.94 213 PHE A N 1
ATOM 1658 C CA . PHE A 1 213 ? 16.533 -4.081 -13.945 1.00 90.94 213 PHE A CA 1
ATOM 1659 C C . PHE A 1 213 ? 17.688 -4.691 -14.742 1.00 90.94 213 PHE A C 1
ATOM 1661 O O . PHE A 1 213 ? 18.849 -4.491 -14.391 1.00 90.94 213 PHE A O 1
ATOM 1668 N N . GLN A 1 214 ? 17.412 -5.391 -15.843 1.00 88.50 214 GLN A N 1
ATOM 1669 C CA . GLN A 1 214 ? 18.465 -5.871 -16.742 1.00 88.50 214 GLN A CA 1
ATOM 1670 C C . GLN A 1 214 ? 19.199 -4.726 -17.447 1.00 88.50 214 GLN A C 1
ATOM 1672 O O . GLN A 1 214 ? 20.423 -4.782 -17.565 1.00 88.50 214 GLN A O 1
ATOM 1677 N N . THR A 1 215 ? 18.469 -3.695 -17.875 1.00 87.38 215 THR A N 1
ATOM 1678 C CA . THR A 1 215 ? 19.027 -2.496 -18.523 1.00 87.38 215 THR A CA 1
ATOM 1679 C C . THR A 1 215 ? 19.933 -1.737 -17.545 1.00 87.38 215 THR A C 1
ATOM 1681 O O . THR A 1 215 ? 21.091 -1.462 -17.867 1.00 87.38 215 THR A O 1
ATOM 1684 N N . LEU A 1 216 ? 19.462 -1.523 -16.310 1.00 87.88 216 LEU A N 1
ATOM 1685 C CA . LEU A 1 216 ? 20.219 -0.883 -15.227 1.00 87.88 216 LEU A CA 1
ATOM 1686 C C . LEU A 1 216 ? 21.447 -1.704 -14.808 1.00 87.88 216 LEU A C 1
ATOM 1688 O O . LEU A 1 216 ? 22.540 -1.160 -14.654 1.00 87.88 216 LEU A O 1
ATOM 1692 N N . ALA A 1 217 ? 21.315 -3.030 -14.695 1.00 86.75 217 ALA A N 1
ATOM 1693 C CA . ALA A 1 217 ? 22.438 -3.919 -14.385 1.00 86.75 217 ALA A CA 1
ATOM 1694 C C . ALA A 1 217 ? 23.546 -3.882 -15.454 1.00 86.75 217 ALA A C 1
ATOM 1696 O O . ALA A 1 217 ? 24.704 -4.163 -15.147 1.00 86.75 217 ALA A O 1
ATOM 1697 N N . GLN A 1 218 ? 23.194 -3.565 -16.703 1.00 85.06 218 GLN A N 1
ATOM 1698 C CA . GLN A 1 218 ? 24.119 -3.468 -17.834 1.00 85.06 218 GLN A CA 1
ATOM 1699 C C . GLN A 1 218 ? 24.602 -2.032 -18.099 1.00 85.06 218 GLN A C 1
ATOM 1701 O O . GLN A 1 218 ? 25.372 -1.840 -19.038 1.00 85.06 218 GLN A O 1
ATOM 1706 N N . GLN A 1 219 ? 24.162 -1.044 -17.306 1.00 80.25 219 GLN A N 1
ATOM 1707 C CA . GLN A 1 219 ? 24.409 0.390 -17.536 1.00 80.25 219 GLN A CA 1
ATOM 1708 C C . GLN A 1 219 ? 24.049 0.841 -18.961 1.00 80.25 219 GLN A C 1
ATOM 1710 O O . GLN A 1 219 ? 24.719 1.678 -19.569 1.00 80.25 219 GLN A O 1
ATOM 1715 N N . GLN A 1 220 ? 23.004 0.240 -19.522 1.00 78.12 220 GLN A N 1
ATOM 1716 C CA . GLN A 1 220 ? 22.470 0.634 -20.818 1.00 78.12 220 GLN A CA 1
ATOM 1717 C C . GLN A 1 220 ? 21.553 1.845 -20.654 1.00 78.12 220 GLN A C 1
ATOM 1719 O O . GLN A 1 220 ? 20.937 2.022 -19.608 1.00 78.12 220 GLN A O 1
ATOM 1724 N N . SER A 1 221 ? 21.451 2.674 -21.693 1.00 69.75 221 SER A N 1
ATOM 1725 C CA . SER A 1 221 ? 20.603 3.864 -21.640 1.00 69.75 221 SER A CA 1
ATOM 1726 C C . SER A 1 221 ? 19.111 3.521 -21.658 1.00 69.75 221 SER A C 1
ATOM 1728 O O . SER A 1 221 ? 18.689 2.549 -22.296 1.00 69.75 221 SER A O 1
ATOM 1730 N N . ALA A 1 222 ? 18.302 4.407 -21.070 1.00 65.81 222 ALA A N 1
ATOM 1731 C CA . ALA A 1 222 ? 16.836 4.411 -21.133 1.00 65.81 222 ALA A CA 1
ATOM 1732 C C . ALA A 1 222 ? 16.251 4.185 -22.535 1.00 65.81 222 ALA A C 1
ATOM 1734 O O . ALA A 1 222 ? 15.164 3.641 -22.692 1.00 65.81 222 ALA A O 1
ATOM 1735 N N . ILE A 1 223 ? 16.974 4.581 -23.586 1.00 65.38 223 ILE A N 1
ATOM 1736 C 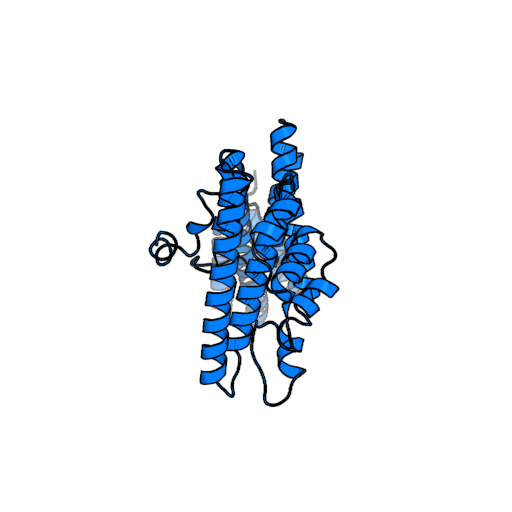CA . ILE A 1 223 ? 16.536 4.445 -24.981 1.00 65.38 223 ILE A CA 1
ATOM 1737 C C . ILE A 1 223 ? 16.420 2.964 -25.384 1.00 65.38 223 ILE A C 1
ATOM 1739 O O . ILE A 1 223 ? 15.540 2.599 -26.166 1.00 65.38 223 ILE A O 1
ATOM 1743 N N . ALA A 1 224 ? 17.284 2.091 -24.852 1.00 67.56 224 ALA A N 1
ATOM 1744 C CA . ALA A 1 224 ? 17.186 0.647 -25.074 1.00 67.56 224 ALA A CA 1
ATOM 1745 C C . ALA A 1 224 ? 15.929 0.065 -24.407 1.00 67.56 224 ALA A C 1
ATOM 1747 O O . ALA A 1 224 ? 15.254 -0.781 -24.994 1.00 67.56 224 ALA A O 1
ATOM 1748 N N . PHE A 1 225 ? 15.581 0.582 -23.227 1.00 73.62 225 PHE A N 1
ATOM 1749 C CA . PHE A 1 225 ? 14.359 0.250 -22.500 1.00 73.62 225 PHE A CA 1
ATOM 1750 C C . PHE A 1 225 ? 13.096 0.772 -23.213 1.00 73.62 225 PHE A C 1
ATOM 1752 O O . PHE A 1 225 ? 12.133 0.023 -23.381 1.00 73.62 225 PHE A O 1
ATOM 1759 N N . ALA A 1 226 ? 13.133 1.996 -23.753 1.00 67.19 226 ALA A N 1
ATOM 1760 C CA . ALA A 1 226 ? 12.028 2.631 -24.479 1.00 67.19 226 ALA A CA 1
ATOM 1761 C C . ALA A 1 226 ? 11.507 1.791 -25.656 1.00 67.19 226 ALA A C 1
ATOM 1763 O O . ALA A 1 226 ? 10.309 1.740 -25.926 1.00 67.19 226 ALA A O 1
ATOM 1764 N N . ARG A 1 227 ? 12.403 1.072 -26.347 1.00 66.38 227 ARG A N 1
ATOM 1765 C CA . ARG A 1 227 ? 12.025 0.196 -27.468 1.00 66.38 227 ARG A CA 1
ATOM 1766 C C . ARG A 1 227 ? 11.145 -0.978 -27.044 1.00 66.38 227 ARG A C 1
ATOM 1768 O O . ARG A 1 227 ? 10.319 -1.410 -27.839 1.00 66.38 227 ARG A O 1
ATOM 1775 N N . VAL A 1 228 ? 11.337 -1.487 -25.828 1.00 66.81 228 VAL A N 1
ATOM 1776 C CA . VAL A 1 228 ? 10.525 -2.570 -25.247 1.00 66.81 228 VAL A CA 1
ATOM 1777 C C . VAL A 1 228 ? 9.251 -2.010 -24.609 1.00 66.81 228 VAL A C 1
ATOM 1779 O O . VAL A 1 228 ? 8.232 -2.691 -24.564 1.00 66.81 228 VAL A O 1
ATOM 1782 N N . ALA A 1 229 ? 9.303 -0.757 -24.156 1.00 65.25 229 ALA A N 1
ATOM 1783 C CA . ALA A 1 229 ? 8.197 -0.070 -23.507 1.00 65.25 229 ALA A CA 1
ATOM 1784 C C . ALA A 1 229 ? 7.107 0.440 -24.478 1.00 65.25 229 ALA A C 1
ATOM 1786 O O . ALA A 1 229 ? 5.972 0.696 -24.062 1.00 65.25 229 ALA A O 1
ATOM 1787 N N . ASN A 1 230 ? 7.423 0.555 -25.774 1.00 61.91 230 ASN A N 1
ATOM 1788 C CA . ASN A 1 230 ? 6.463 0.930 -26.813 1.00 61.91 230 ASN A CA 1
ATOM 1789 C C . ASN A 1 230 ? 5.302 -0.080 -26.880 1.00 61.91 230 ASN A C 1
ATOM 1791 O O . ASN A 1 230 ? 5.508 -1.255 -27.176 1.00 61.91 230 ASN A O 1
ATOM 1795 N N . ASN A 1 231 ? 4.076 0.410 -26.670 1.00 66.12 231 ASN A N 1
ATOM 1796 C CA . ASN A 1 231 ? 2.805 -0.337 -26.659 1.00 66.12 231 ASN A CA 1
ATOM 1797 C C . ASN A 1 231 ? 2.490 -1.161 -25.400 1.00 66.12 231 ASN A C 1
ATOM 1799 O O . ASN A 1 231 ? 1.617 -2.027 -25.452 1.00 66.12 231 ASN A O 1
ATOM 1803 N N . LEU A 1 232 ? 3.135 -0.899 -24.262 1.00 76.56 232 LEU A N 1
ATOM 1804 C CA . LEU A 1 232 ? 2.718 -1.539 -23.011 1.00 76.56 232 LEU A CA 1
ATOM 1805 C C . LEU A 1 232 ? 1.403 -0.968 -22.478 1.00 76.56 232 LEU A C 1
ATOM 1807 O O . LEU A 1 232 ? 1.116 0.218 -22.638 1.00 76.56 232 LEU A O 1
ATOM 1811 N N . GLU A 1 233 ? 0.609 -1.840 -21.863 1.00 85.06 233 GLU A N 1
ATOM 1812 C CA . GLU A 1 233 ? -0.670 -1.535 -21.213 1.00 85.06 233 GLU A CA 1
ATOM 1813 C C . GLU A 1 233 ? -0.475 -0.672 -19.956 1.00 85.06 233 GLU A C 1
ATOM 1815 O O . GLU A 1 233 ? 0.592 -0.694 -19.338 1.00 85.06 233 GLU A O 1
ATOM 1820 N N . LEU A 1 234 ? -1.521 0.055 -19.546 1.00 86.56 234 LEU A N 1
ATOM 1821 C CA . LEU A 1 234 ? -1.501 0.922 -18.361 1.00 86.56 234 LEU A CA 1
ATOM 1822 C C . LEU A 1 234 ? -1.082 0.145 -17.105 1.00 86.56 234 LEU A C 1
ATOM 1824 O O . LEU A 1 234 ? -0.248 0.620 -16.337 1.00 86.56 234 LEU A O 1
ATOM 1828 N N . ARG A 1 235 ? -1.564 -1.097 -16.954 1.00 92.19 235 ARG A N 1
ATOM 1829 C CA . ARG A 1 235 ? -1.218 -1.962 -15.812 1.00 92.19 235 ARG A CA 1
ATOM 1830 C C . ARG A 1 235 ? 0.288 -2.152 -15.613 1.00 92.19 235 ARG A C 1
ATOM 1832 O O . ARG A 1 235 ? 0.740 -2.193 -14.478 1.00 92.19 235 ARG A O 1
ATOM 1839 N N . ALA A 1 236 ? 1.060 -2.269 -16.698 1.00 89.94 236 ALA A N 1
ATOM 1840 C CA . ALA A 1 236 ? 2.487 -2.574 -16.620 1.00 89.94 236 ALA A CA 1
ATOM 1841 C C . ALA A 1 236 ? 3.268 -1.356 -16.119 1.00 89.94 236 ALA A C 1
ATOM 1843 O O . ALA A 1 236 ? 4.225 -1.489 -15.361 1.00 89.94 236 ALA A O 1
ATOM 1844 N N . TRP A 1 237 ? 2.825 -0.164 -16.519 1.00 87.94 237 TRP A N 1
ATOM 1845 C CA . TRP A 1 237 ? 3.385 1.095 -16.052 1.00 87.94 237 TRP A CA 1
ATOM 1846 C C . TRP A 1 237 ? 3.055 1.362 -14.588 1.00 87.94 237 TRP A C 1
ATOM 1848 O O . TRP A 1 237 ? 3.951 1.731 -13.834 1.00 87.94 237 TRP A O 1
ATOM 1858 N N . VAL A 1 238 ? 1.809 1.116 -14.175 1.00 91.25 238 VAL A N 1
ATOM 1859 C CA . VAL A 1 238 ? 1.393 1.235 -12.768 1.00 91.25 238 VAL A CA 1
ATOM 1860 C C . VAL A 1 238 ? 2.168 0.257 -11.881 1.00 91.25 238 VAL A C 1
ATOM 1862 O O . VAL A 1 238 ? 2.708 0.662 -10.854 1.00 91.25 238 VAL A O 1
ATOM 1865 N N . GLU A 1 239 ? 2.308 -1.001 -12.312 1.00 94.19 239 GLU A N 1
ATOM 1866 C CA . GLU A 1 239 ? 3.130 -2.002 -11.622 1.00 94.19 239 GLU A CA 1
ATOM 1867 C C . GLU A 1 239 ? 4.571 -1.516 -11.431 1.00 94.19 239 GLU A C 1
ATOM 1869 O O . GLU A 1 239 ? 5.114 -1.578 -10.326 1.00 94.19 239 GLU A O 1
ATOM 1874 N N . LEU A 1 240 ? 5.196 -1.030 -12.510 1.00 91.94 240 LEU A N 1
ATOM 1875 C CA . LEU A 1 240 ? 6.568 -0.542 -12.459 1.00 91.94 240 LEU A CA 1
ATOM 1876 C C . LEU A 1 240 ? 6.706 0.639 -11.496 1.00 91.94 240 LEU A C 1
ATOM 1878 O O . LEU A 1 240 ? 7.668 0.684 -10.729 1.00 91.94 240 LEU A O 1
ATOM 1882 N N . ALA A 1 241 ? 5.759 1.577 -11.543 1.00 89.81 241 ALA A N 1
ATOM 1883 C CA . ALA A 1 241 ? 5.799 2.769 -10.715 1.00 89.81 241 ALA A CA 1
ATOM 1884 C C . ALA A 1 241 ? 5.756 2.415 -9.224 1.00 89.81 241 ALA A C 1
ATOM 1886 O O . ALA A 1 241 ? 6.614 2.856 -8.460 1.00 89.81 241 ALA A O 1
ATOM 1887 N N . ILE A 1 242 ? 4.830 1.539 -8.831 1.00 90.12 242 ILE A N 1
ATOM 1888 C CA . ILE A 1 242 ? 4.698 1.069 -7.445 1.00 90.12 242 ILE A CA 1
ATOM 1889 C C . ILE A 1 242 ? 5.940 0.314 -7.003 1.00 90.12 242 ILE A C 1
ATOM 1891 O O . ILE A 1 242 ? 6.462 0.562 -5.918 1.00 90.12 242 ILE A O 1
ATOM 1895 N N . LEU A 1 243 ? 6.463 -0.569 -7.852 1.00 91.94 243 LEU A N 1
ATOM 1896 C CA . LEU A 1 243 ? 7.658 -1.327 -7.514 1.00 91.94 243 LEU A CA 1
ATOM 1897 C C . LEU A 1 243 ? 8.858 -0.413 -7.238 1.00 91.94 243 LEU A C 1
ATOM 1899 O O . LEU A 1 243 ? 9.547 -0.596 -6.237 1.00 91.94 243 LEU A O 1
ATOM 1903 N N . LEU A 1 244 ? 9.120 0.566 -8.109 1.00 90.56 244 LEU A N 1
ATOM 1904 C CA . LEU A 1 244 ? 10.234 1.502 -7.927 1.00 90.56 244 LEU A CA 1
ATOM 1905 C C . LEU A 1 244 ? 10.051 2.348 -6.667 1.00 90.56 244 LEU A C 1
ATOM 1907 O O . LEU A 1 244 ? 10.985 2.482 -5.875 1.00 90.56 244 LEU A O 1
ATOM 1911 N N . GLN A 1 245 ? 8.836 2.837 -6.452 1.00 85.75 245 GLN A N 1
ATOM 1912 C CA . GLN A 1 245 ? 8.481 3.652 -5.302 1.00 85.75 245 GLN A CA 1
ATOM 1913 C C . GLN A 1 245 ? 8.714 2.919 -3.973 1.00 85.75 245 GLN A C 1
ATOM 1915 O O . GLN A 1 245 ? 9.375 3.430 -3.064 1.00 85.75 245 GLN A O 1
ATOM 1920 N N . TYR A 1 246 ? 8.243 1.676 -3.869 1.00 85.62 246 TYR A N 1
ATOM 1921 C CA . TYR A 1 246 ? 8.404 0.878 -2.654 1.00 85.62 246 TYR A CA 1
ATOM 1922 C C . TYR A 1 246 ? 9.829 0.359 -2.466 1.00 85.62 246 TYR A C 1
ATOM 1924 O O . TYR A 1 246 ? 10.289 0.265 -1.327 1.00 85.62 246 TYR A O 1
ATOM 1932 N N . LEU A 1 247 ? 10.577 0.102 -3.545 1.00 88.44 247 LEU A N 1
ATOM 1933 C CA . LEU A 1 247 ? 12.010 -0.183 -3.443 1.00 88.44 247 LEU A CA 1
ATOM 1934 C C . LEU A 1 247 ? 12.771 1.005 -2.843 1.00 88.44 247 LEU A C 1
ATOM 1936 O O . LEU A 1 247 ? 13.523 0.816 -1.887 1.00 88.44 247 LEU A O 1
ATOM 1940 N N . GLN A 1 248 ? 12.547 2.220 -3.351 1.00 85.25 248 GLN A N 1
ATOM 1941 C CA . GLN A 1 248 ? 13.156 3.439 -2.811 1.00 85.25 248 GLN A CA 1
ATOM 1942 C C . GLN A 1 248 ? 12.788 3.633 -1.335 1.00 85.25 248 GLN A C 1
ATOM 1944 O O . GLN A 1 248 ? 13.679 3.781 -0.494 1.00 85.25 248 GLN A O 1
ATOM 1949 N N . ARG A 1 249 ? 11.492 3.567 -1.001 1.00 81.00 249 ARG A N 1
ATOM 1950 C CA . ARG A 1 249 ? 10.998 3.737 0.375 1.00 81.00 249 ARG A CA 1
ATOM 1951 C C . ARG A 1 249 ? 11.549 2.676 1.322 1.00 81.00 249 ARG A C 1
ATOM 1953 O O . ARG A 1 249 ? 11.994 3.016 2.418 1.00 81.00 249 ARG A O 1
ATOM 1960 N N . GLY A 1 250 ? 11.545 1.410 0.914 1.00 78.25 250 GLY A N 1
ATOM 1961 C CA . GLY A 1 250 ? 12.048 0.308 1.729 1.00 78.25 250 GLY A CA 1
ATOM 1962 C C . GLY A 1 250 ? 13.540 0.453 2.030 1.00 78.25 250 GLY A C 1
ATOM 1963 O O . GLY A 1 250 ? 13.963 0.238 3.164 1.00 78.25 250 GLY A O 1
ATOM 1964 N N . LEU A 1 251 ? 14.336 0.882 1.044 1.00 82.81 251 LEU A N 1
ATOM 1965 C CA . LEU A 1 251 ? 15.769 1.119 1.227 1.00 82.81 251 LEU A CA 1
ATOM 1966 C C . LEU A 1 251 ? 16.034 2.287 2.178 1.00 82.81 251 LEU A C 1
ATOM 1968 O O . LEU A 1 251 ? 16.789 2.122 3.132 1.00 82.81 251 LEU A O 1
ATOM 1972 N N . VAL A 1 252 ? 15.384 3.436 1.956 1.00 78.44 252 VAL A N 1
ATOM 1973 C CA . VAL A 1 252 ? 15.526 4.625 2.816 1.00 78.44 252 VAL A CA 1
ATOM 1974 C C . VAL A 1 252 ? 15.112 4.309 4.253 1.00 78.44 252 VAL A C 1
ATOM 1976 O O . VAL A 1 252 ? 15.882 4.556 5.179 1.00 78.44 252 VAL A O 1
ATOM 1979 N N . THR A 1 253 ? 13.960 3.658 4.433 1.00 76.88 253 THR A N 1
ATOM 1980 C CA . THR A 1 253 ? 13.474 3.229 5.755 1.00 76.88 253 THR A CA 1
ATOM 1981 C C . THR A 1 253 ? 14.488 2.320 6.447 1.00 76.88 253 THR A C 1
ATOM 1983 O O . THR A 1 253 ? 14.773 2.479 7.635 1.00 76.88 253 THR A O 1
ATOM 1986 N N . TRP A 1 254 ? 15.079 1.380 5.707 1.00 78.75 254 TRP A N 1
ATOM 1987 C CA . TRP A 1 254 ? 16.089 0.481 6.248 1.00 78.75 254 TRP A CA 1
ATOM 1988 C C . TRP A 1 254 ? 17.385 1.210 6.640 1.00 78.75 254 TRP A C 1
ATOM 1990 O O . TRP A 1 254 ? 17.981 0.874 7.670 1.00 78.75 254 TRP A O 1
ATOM 2000 N N . TYR A 1 255 ? 17.820 2.207 5.857 1.00 78.31 255 TYR A N 1
ATOM 2001 C CA . TYR A 1 255 ? 18.998 3.031 6.160 1.00 78.31 255 TYR A CA 1
ATOM 2002 C C . TYR A 1 255 ? 18.800 3.881 7.414 1.00 78.31 255 TYR A C 1
ATOM 2004 O O . TYR A 1 255 ? 19.707 3.948 8.249 1.00 78.31 255 TYR A O 1
ATOM 2012 N N . ASP A 1 256 ? 17.620 4.476 7.578 1.00 68.19 256 ASP A N 1
ATOM 2013 C CA . ASP A 1 256 ? 17.293 5.329 8.725 1.00 68.19 256 ASP A CA 1
ATOM 2014 C C . ASP A 1 256 ? 17.233 4.542 10.041 1.00 68.19 256 ASP A C 1
ATOM 2016 O O . ASP A 1 256 ? 17.561 5.066 11.107 1.00 68.19 256 ASP A O 1
ATOM 2020 N N . GLN A 1 257 ? 16.889 3.254 9.973 1.00 69.69 257 GLN A N 1
ATOM 2021 C CA . GLN A 1 257 ? 16.830 2.362 11.131 1.00 69.69 257 GLN A CA 1
ATOM 2022 C C . GLN A 1 257 ? 18.200 1.793 11.557 1.00 69.69 257 GLN A C 1
ATOM 2024 O O . GLN A 1 257 ? 18.261 1.064 12.549 1.00 69.69 257 GLN A O 1
ATOM 2029 N N . GLN A 1 258 ? 19.310 2.112 10.869 1.00 65.62 258 GLN A N 1
ATOM 2030 C CA . GLN A 1 258 ? 20.643 1.581 11.200 1.00 65.62 258 GLN A CA 1
ATOM 2031 C C . GLN A 1 258 ? 21.235 2.217 12.481 1.00 65.62 258 GLN A C 1
ATOM 2033 O O . GLN A 1 258 ? 21.696 3.361 12.441 1.00 65.62 258 GLN A O 1
ATOM 2038 N N . PRO A 1 259 ? 21.353 1.486 13.613 1.00 53.69 259 PRO A N 1
ATOM 2039 C CA . PRO A 1 259 ? 21.727 2.086 14.902 1.00 53.69 259 PRO A CA 1
ATOM 2040 C C . PRO A 1 259 ? 23.216 2.450 15.024 1.00 53.69 259 PRO A C 1
ATOM 2042 O O . PRO A 1 259 ? 23.588 3.268 15.861 1.00 53.69 259 PRO A O 1
ATOM 2045 N N . TYR A 1 260 ? 24.087 1.820 14.226 1.00 51.62 260 TYR A N 1
ATOM 2046 C CA . TYR A 1 260 ? 25.536 1.805 14.474 1.00 51.62 260 TYR A CA 1
ATOM 2047 C C . TYR A 1 260 ? 26.383 2.606 13.474 1.00 51.62 260 TYR A C 1
ATOM 2049 O O . TYR A 1 260 ? 27.584 2.757 13.695 1.00 51.62 260 TYR A O 1
ATOM 2057 N N . ASN A 1 261 ? 25.803 3.153 12.397 1.00 63.66 261 ASN A N 1
ATOM 2058 C CA . ASN A 1 261 ? 26.551 3.991 11.451 1.00 63.66 261 ASN A CA 1
ATOM 2059 C C . ASN A 1 261 ? 25.651 5.006 10.727 1.00 63.66 261 ASN A C 1
ATOM 2061 O O . ASN A 1 261 ? 25.359 4.880 9.539 1.00 63.66 261 ASN A O 1
ATOM 2065 N N . SER A 1 262 ? 25.234 6.045 11.452 1.00 62.84 262 SER A N 1
ATOM 2066 C CA . SER A 1 262 ? 24.355 7.102 10.931 1.00 62.84 262 SER A CA 1
ATOM 2067 C C . SER A 1 262 ? 24.951 7.892 9.759 1.00 62.84 262 SER A C 1
ATOM 2069 O O . SER A 1 262 ? 24.207 8.448 8.956 1.00 62.84 262 SER A O 1
ATOM 2071 N N . LYS A 1 263 ? 26.285 7.941 9.621 1.00 66.44 263 LYS A N 1
ATOM 2072 C CA . LYS A 1 263 ? 26.948 8.582 8.475 1.00 66.44 263 LYS A CA 1
ATOM 2073 C C . LYS A 1 263 ? 26.834 7.727 7.210 1.00 66.44 263 LYS A C 1
ATOM 2075 O O . LYS A 1 263 ? 26.477 8.251 6.162 1.00 66.44 263 LYS A O 1
ATOM 2080 N N . PHE A 1 264 ? 27.076 6.423 7.331 1.00 69.94 264 PHE A N 1
ATOM 2081 C CA . PHE A 1 264 ? 26.925 5.468 6.232 1.00 69.94 264 PHE A CA 1
ATOM 2082 C C . PHE A 1 264 ? 25.466 5.342 5.782 1.00 69.94 264 PHE A C 1
ATOM 2084 O O . PHE A 1 264 ? 25.207 5.375 4.587 1.00 69.94 264 PHE A O 1
ATOM 2091 N N . GLY A 1 265 ? 24.510 5.308 6.720 1.00 69.12 265 GLY A N 1
ATOM 2092 C CA . GLY A 1 265 ? 23.079 5.343 6.392 1.00 69.12 265 GLY A CA 1
ATOM 2093 C C . GLY A 1 265 ? 22.704 6.571 5.557 1.00 69.12 265 GLY A C 1
ATOM 2094 O O . GLY A 1 265 ? 22.117 6.429 4.491 1.00 69.12 265 GLY A O 1
ATOM 2095 N N . LYS A 1 266 ? 23.147 7.771 5.963 1.00 72.69 266 LYS A N 1
ATOM 2096 C CA . LYS A 1 266 ? 22.896 9.011 5.205 1.00 72.69 266 LYS A CA 1
ATOM 2097 C C . LYS A 1 266 ? 23.496 8.992 3.799 1.00 72.69 266 LYS A C 1
ATOM 2099 O O . LYS A 1 266 ? 22.821 9.383 2.853 1.00 72.69 266 LYS A O 1
ATOM 2104 N N . GLU A 1 267 ? 24.744 8.547 3.646 1.00 76.56 267 GLU A N 1
ATOM 2105 C CA . GLU A 1 267 ? 25.401 8.443 2.332 1.00 76.56 267 GLU A CA 1
ATOM 2106 C C . GLU A 1 267 ? 24.648 7.482 1.390 1.00 76.56 267 GLU A C 1
ATOM 2108 O O . GLU A 1 267 ? 24.478 7.786 0.206 1.00 76.56 267 GLU A O 1
ATOM 2113 N N . LEU A 1 268 ? 24.127 6.368 1.916 1.00 76.94 268 LEU A N 1
ATOM 2114 C CA . LEU A 1 268 ? 23.313 5.419 1.151 1.00 76.94 268 LEU A CA 1
ATOM 2115 C C . LEU A 1 268 ? 21.929 5.964 0.798 1.00 76.94 268 LEU A C 1
ATOM 2117 O O . LEU A 1 268 ? 21.494 5.785 -0.342 1.00 76.94 268 LEU A O 1
ATOM 2121 N N . SER A 1 269 ? 21.270 6.674 1.715 1.00 77.69 269 SER A N 1
ATOM 2122 C CA . SER A 1 269 ? 20.001 7.350 1.430 1.00 77.69 269 SER A CA 1
ATOM 2123 C C . SER A 1 269 ? 20.169 8.375 0.305 1.00 77.69 269 SER A C 1
ATOM 2125 O O . SER A 1 269 ? 19.417 8.331 -0.664 1.00 77.69 269 SER A O 1
ATOM 2127 N N . TYR A 1 270 ? 21.206 9.225 0.347 1.00 77.19 270 TYR A N 1
ATOM 2128 C CA . TYR A 1 270 ? 21.482 10.180 -0.738 1.00 77.19 270 TYR A CA 1
ATOM 2129 C C . TYR A 1 270 ? 21.759 9.490 -2.079 1.00 77.19 270 TYR A C 1
ATOM 2131 O O . TYR A 1 270 ? 21.206 9.892 -3.101 1.00 77.19 270 TYR A O 1
ATOM 2139 N N . SER A 1 271 ? 22.591 8.445 -2.082 1.00 82.31 271 SER A N 1
ATOM 2140 C CA . SER A 1 271 ? 22.891 7.667 -3.291 1.00 82.31 271 SER A CA 1
ATOM 2141 C C . SER A 1 271 ? 21.634 7.022 -3.885 1.00 82.31 271 SER A C 1
ATOM 2143 O O . SER A 1 271 ? 21.437 7.039 -5.101 1.00 82.31 271 SER A O 1
ATOM 2145 N N . THR A 1 272 ? 20.746 6.515 -3.028 1.00 83.81 272 THR A N 1
ATOM 2146 C CA . THR A 1 272 ? 19.467 5.916 -3.429 1.00 83.81 272 THR A CA 1
ATOM 2147 C C . THR A 1 272 ? 18.548 6.956 -4.048 1.00 83.81 272 THR A C 1
ATOM 2149 O O . THR A 1 272 ? 18.105 6.760 -5.175 1.00 83.81 272 THR A O 1
ATOM 2152 N N . LEU A 1 273 ? 18.333 8.090 -3.379 1.00 82.56 273 LEU A N 1
ATOM 2153 C CA . LEU A 1 273 ? 17.483 9.165 -3.899 1.00 82.56 273 LEU A CA 1
ATOM 2154 C C . LEU A 1 273 ? 17.974 9.669 -5.263 1.00 82.56 273 LEU A C 1
ATOM 2156 O O . LEU A 1 273 ? 17.184 9.777 -6.193 1.00 82.56 273 LEU A O 1
ATOM 2160 N N . LEU A 1 274 ? 19.282 9.901 -5.424 1.00 83.62 274 LEU A N 1
ATOM 2161 C CA . LEU A 1 274 ? 19.852 10.339 -6.705 1.00 83.62 274 LEU A CA 1
ATOM 2162 C C . LEU A 1 274 ? 19.716 9.280 -7.805 1.00 83.62 274 LEU A C 1
ATOM 2164 O O . LEU A 1 274 ? 19.420 9.613 -8.952 1.00 83.62 274 LEU A O 1
ATOM 2168 N N . THR A 1 275 ? 19.918 8.006 -7.465 1.00 85.94 275 THR A N 1
ATOM 2169 C CA . THR A 1 275 ? 19.792 6.906 -8.429 1.00 85.94 275 THR A CA 1
ATOM 2170 C C . THR A 1 275 ? 18.349 6.769 -8.909 1.00 85.94 275 THR A C 1
ATOM 2172 O O . THR A 1 275 ? 18.111 6.698 -10.112 1.00 85.94 275 THR A O 1
ATOM 2175 N N . PHE A 1 276 ? 17.382 6.775 -7.991 1.00 87.00 276 PHE A N 1
ATOM 2176 C CA . PHE A 1 276 ? 15.968 6.676 -8.345 1.00 87.00 276 PHE A CA 1
ATOM 2177 C C . PHE A 1 276 ? 15.466 7.929 -9.068 1.00 87.00 276 PHE A C 1
ATOM 2179 O O . PHE A 1 276 ? 14.763 7.789 -10.064 1.00 87.00 276 PHE A O 1
ATOM 2186 N N . ALA A 1 277 ? 15.914 9.130 -8.689 1.00 84.06 277 ALA A N 1
ATOM 2187 C CA . ALA A 1 277 ? 15.624 10.352 -9.442 1.00 84.06 277 ALA A CA 1
ATOM 2188 C C . ALA A 1 277 ? 16.121 10.256 -10.895 1.00 84.06 277 ALA A C 1
ATOM 2190 O O . ALA A 1 277 ? 15.385 10.589 -11.822 1.00 84.06 277 ALA A O 1
ATOM 2191 N N . SER A 1 278 ? 17.335 9.736 -11.116 1.00 84.12 278 SER A N 1
ATOM 2192 C CA . SER A 1 278 ? 17.856 9.498 -12.469 1.00 84.12 278 SER A CA 1
ATOM 2193 C C . SER A 1 278 ? 16.997 8.499 -13.247 1.00 84.12 278 SER A C 1
ATOM 2195 O O . SER A 1 278 ? 16.724 8.725 -14.424 1.00 84.12 278 SER A O 1
ATOM 2197 N N . ILE A 1 279 ? 16.543 7.417 -12.604 1.00 85.38 279 ILE A N 1
ATOM 2198 C CA . ILE A 1 279 ? 15.648 6.427 -13.223 1.00 85.38 279 ILE A CA 1
ATOM 2199 C C . ILE A 1 279 ? 14.321 7.081 -13.615 1.00 85.38 279 ILE A C 1
ATOM 2201 O O . ILE A 1 279 ? 13.873 6.907 -14.745 1.00 85.38 279 ILE A O 1
ATOM 2205 N N . TRP A 1 280 ? 13.712 7.871 -12.731 1.00 83.50 280 TRP A N 1
ATOM 2206 C CA . TRP A 1 280 ? 12.469 8.583 -13.028 1.00 83.50 280 TRP A CA 1
ATOM 2207 C C . TRP A 1 280 ? 12.625 9.581 -14.179 1.00 83.50 280 TRP A C 1
ATOM 2209 O O . TRP A 1 280 ? 11.769 9.630 -15.061 1.00 83.50 280 TRP A O 1
ATOM 2219 N N . CYS A 1 281 ? 13.748 10.301 -14.246 1.00 77.75 281 CYS A N 1
ATOM 2220 C CA . CYS A 1 281 ? 14.058 11.192 -15.367 1.00 77.75 281 CYS A CA 1
ATOM 2221 C C . CYS A 1 281 ? 14.216 10.423 -16.686 1.00 77.75 281 CYS A C 1
ATOM 2223 O O . CYS A 1 281 ? 13.752 10.860 -17.737 1.00 77.75 281 CYS A O 1
ATOM 2225 N N . GLU A 1 282 ? 14.857 9.258 -16.646 1.00 78.62 282 GLU A N 1
ATOM 2226 C CA . GLU A 1 282 ? 14.990 8.381 -17.806 1.00 78.62 282 GLU A CA 1
ATOM 2227 C C . GLU A 1 282 ? 13.633 7.837 -18.273 1.00 78.62 282 GLU A C 1
ATOM 2229 O O . GLU A 1 282 ? 13.341 7.857 -19.471 1.00 78.62 282 GLU A O 1
ATOM 2234 N N . LEU A 1 283 ? 12.775 7.415 -17.341 1.00 79.38 283 LEU A N 1
ATOM 2235 C CA . LEU A 1 283 ? 11.416 6.954 -17.628 1.00 79.38 283 LEU A CA 1
ATOM 2236 C C . LEU A 1 283 ? 10.535 8.077 -18.183 1.00 79.38 283 LEU A C 1
ATOM 2238 O O . LEU A 1 283 ? 9.797 7.836 -19.136 1.00 79.38 283 LEU A O 1
ATOM 2242 N N . TRP A 1 284 ? 10.667 9.308 -17.680 1.00 73.19 284 TRP A N 1
ATOM 2243 C CA . TRP A 1 284 ? 10.010 10.488 -18.251 1.00 73.19 284 TRP A CA 1
ATOM 2244 C C . TRP A 1 284 ? 10.292 10.645 -19.741 1.00 73.19 284 TRP A C 1
ATOM 2246 O O . TRP A 1 284 ? 9.372 10.810 -20.538 1.00 73.19 284 TRP A O 1
ATOM 2256 N N . GLN A 1 285 ? 11.563 10.553 -20.136 1.00 69.88 285 GLN A N 1
ATOM 2257 C CA . GLN A 1 285 ? 11.943 10.669 -21.545 1.00 69.88 285 GLN A CA 1
ATOM 2258 C C . GLN A 1 285 ? 11.289 9.568 -22.389 1.00 69.88 285 GLN A C 1
ATOM 2260 O O . GLN A 1 285 ? 10.896 9.805 -23.532 1.00 69.88 285 GLN A O 1
ATOM 2265 N N . VAL A 1 286 ? 11.109 8.371 -21.819 1.00 70.81 286 VAL A N 1
ATOM 2266 C CA . VAL A 1 286 ? 10.343 7.299 -22.463 1.00 70.81 286 VAL A CA 1
ATOM 2267 C C . VAL A 1 286 ? 8.864 7.667 -22.573 1.00 70.81 286 VAL A C 1
ATOM 2269 O O . VAL A 1 286 ? 8.294 7.474 -23.646 1.00 70.81 286 VAL A O 1
ATOM 2272 N N . PHE A 1 287 ? 8.244 8.232 -21.537 1.00 69.12 287 PHE A N 1
ATOM 2273 C CA . PHE A 1 287 ? 6.848 8.678 -21.590 1.00 69.12 287 PHE A CA 1
ATOM 2274 C C . PHE A 1 287 ? 6.627 9.759 -22.648 1.00 69.12 287 PHE A C 1
ATOM 2276 O O . PHE A 1 287 ? 5.782 9.570 -23.517 1.00 69.12 287 PHE A O 1
ATOM 2283 N N . VAL A 1 288 ? 7.452 10.809 -22.685 1.00 64.88 288 VAL A N 1
ATOM 2284 C CA . VAL A 1 288 ? 7.374 11.879 -23.699 1.00 64.88 288 VAL A CA 1
ATOM 2285 C C . VAL A 1 288 ? 7.401 11.323 -25.128 1.00 64.88 288 VAL A C 1
ATOM 2287 O O . VAL A 1 288 ? 6.665 11.795 -25.993 1.00 64.88 288 VAL A O 1
ATOM 2290 N N . VAL A 1 289 ? 8.228 10.305 -25.386 1.00 62.31 289 VAL A N 1
ATOM 2291 C CA . VAL A 1 289 ? 8.386 9.714 -26.725 1.00 62.31 289 VAL A CA 1
ATOM 2292 C C . VAL A 1 289 ? 7.295 8.688 -27.052 1.00 62.31 289 VAL A C 1
ATOM 2294 O O . VAL A 1 289 ? 6.880 8.585 -28.206 1.00 62.31 289 VAL A O 1
ATOM 2297 N N . SER A 1 290 ? 6.841 7.915 -26.064 1.00 59.75 290 SER A N 1
ATOM 2298 C CA . SER A 1 290 ? 5.986 6.733 -26.280 1.00 59.75 290 SER A CA 1
ATOM 2299 C C . SER A 1 290 ? 4.501 7.013 -26.033 1.00 59.75 290 SER A C 1
ATOM 2301 O O . SER A 1 290 ? 3.645 6.393 -26.662 1.00 59.75 290 SER A O 1
ATOM 2303 N N . ARG A 1 291 ? 4.190 7.913 -25.092 1.00 62.56 291 ARG A N 1
ATOM 2304 C CA . ARG A 1 291 ? 2.844 8.314 -24.657 1.00 62.56 291 ARG A CA 1
ATOM 2305 C C . ARG A 1 291 ? 2.885 9.752 -24.102 1.00 62.56 291 ARG A C 1
ATOM 2307 O O . ARG A 1 291 ? 2.974 9.913 -22.889 1.00 62.56 291 ARG A O 1
ATOM 2314 N N . PRO A 1 292 ? 2.788 10.789 -24.953 1.00 59.19 292 PRO A N 1
ATOM 2315 C CA . PRO A 1 292 ? 2.913 12.190 -24.534 1.00 59.19 292 PRO A CA 1
ATOM 2316 C C . PRO A 1 292 ? 1.959 12.593 -23.400 1.00 59.19 292 PRO A C 1
ATOM 2318 O O . PRO A 1 292 ? 2.349 13.368 -22.540 1.00 59.19 292 PRO A O 1
ATOM 2321 N N . ALA A 1 293 ? 0.758 12.005 -23.346 1.00 56.72 293 ALA A N 1
ATOM 2322 C CA . ALA A 1 293 ? -0.210 12.207 -22.263 1.00 56.72 293 ALA A CA 1
ATOM 2323 C C . ALA A 1 293 ? 0.281 11.727 -20.880 1.00 56.72 293 ALA A C 1
ATOM 2325 O O . ALA A 1 293 ? -0.145 12.240 -19.857 1.00 56.72 293 ALA A O 1
ATOM 2326 N N . LEU A 1 294 ? 1.205 10.760 -20.839 1.00 54.97 294 LEU A N 1
ATOM 2327 C CA . LEU A 1 294 ? 1.828 10.272 -19.604 1.00 54.97 294 LEU A CA 1
ATOM 2328 C C . LEU A 1 294 ? 3.086 11.044 -19.217 1.00 54.97 294 LEU A C 1
ATOM 2330 O O . LEU A 1 294 ? 3.689 10.716 -18.197 1.00 54.97 294 LEU A O 1
ATOM 2334 N N . ALA A 1 295 ? 3.521 11.999 -20.045 1.00 51.78 295 ALA A N 1
ATOM 2335 C CA . ALA A 1 295 ? 4.579 12.904 -19.653 1.00 51.78 295 ALA A CA 1
ATOM 2336 C C . ALA A 1 295 ? 4.040 13.734 -18.488 1.00 51.78 295 ALA A C 1
ATOM 2338 O O . ALA A 1 295 ? 4.297 13.357 -17.366 1.00 51.78 295 ALA A O 1
ATOM 2339 N N . ASP A 1 296 ? 3.186 14.727 -18.695 1.00 51.97 296 ASP A N 1
ATOM 2340 C CA . ASP A 1 296 ? 2.871 15.840 -17.775 1.00 51.97 296 ASP A CA 1
ATOM 2341 C C . ASP A 1 296 ? 2.800 15.646 -16.226 1.00 51.97 296 ASP A C 1
ATOM 2343 O O . ASP A 1 296 ? 2.969 16.641 -15.527 1.00 51.97 296 ASP A O 1
ATOM 2347 N N . GLY A 1 297 ? 2.647 14.452 -15.638 1.00 46.78 297 GLY A N 1
ATOM 2348 C CA . GLY A 1 297 ? 2.521 14.241 -14.180 1.00 46.78 297 GLY A CA 1
ATOM 2349 C C . GLY A 1 297 ? 3.616 13.435 -13.458 1.00 46.78 297 GLY A C 1
ATOM 2350 O O . GLY A 1 297 ? 3.544 13.291 -12.246 1.00 46.78 297 GLY A O 1
ATOM 2351 N N . VAL A 1 298 ? 4.679 12.947 -14.109 1.00 47.72 298 VAL A N 1
ATOM 2352 C CA . VAL A 1 298 ? 5.807 12.276 -13.387 1.00 47.72 298 VAL A CA 1
ATOM 2353 C C . VAL A 1 298 ? 6.557 13.227 -12.431 1.00 47.72 298 VAL A C 1
ATOM 2355 O O . VAL A 1 298 ? 7.383 12.794 -11.633 1.00 47.72 298 VAL A O 1
ATOM 2358 N N . PHE A 1 299 ? 6.282 14.531 -12.486 1.00 46.06 299 PHE A N 1
ATOM 2359 C CA . PHE A 1 299 ? 6.982 15.554 -11.713 1.00 46.06 299 PHE A CA 1
ATOM 2360 C C . PHE A 1 299 ? 6.151 16.201 -10.592 1.00 46.06 299 PHE A C 1
ATOM 2362 O O . PHE A 1 299 ? 6.675 17.065 -9.892 1.00 46.06 299 PHE A O 1
ATOM 2369 N N . SER A 1 300 ? 4.911 15.782 -10.335 1.00 42.78 300 SER A N 1
ATOM 2370 C CA . SER A 1 300 ? 4.167 16.335 -9.189 1.00 42.78 300 SER A CA 1
ATOM 2371 C C . SER A 1 300 ? 4.724 15.843 -7.847 1.00 42.78 300 SER A C 1
ATOM 2373 O O . SER A 1 300 ? 4.692 16.596 -6.879 1.00 42.78 300 SER A O 1
ATOM 2375 N N . GLY A 1 301 ? 5.291 14.628 -7.807 1.00 41.25 301 GLY A N 1
ATOM 2376 C CA . GLY A 1 301 ? 5.732 13.999 -6.559 1.00 41.25 301 GLY A CA 1
ATOM 2377 C C . GLY A 1 301 ? 7.121 14.401 -6.050 1.00 41.25 301 GLY A C 1
ATOM 2378 O O . GLY A 1 301 ? 7.337 14.481 -4.853 1.00 41.25 301 GLY A O 1
ATOM 2379 N N . ASP A 1 302 ? 8.075 14.738 -6.926 1.00 38.94 302 ASP A N 1
ATOM 2380 C CA . ASP A 1 302 ? 9.458 15.077 -6.514 1.00 38.94 302 ASP A CA 1
ATOM 2381 C C . ASP A 1 302 ? 9.940 16.460 -7.015 1.00 38.94 302 ASP A C 1
ATOM 2383 O O . ASP A 1 302 ? 11.056 16.904 -6.714 1.00 38.94 302 ASP A O 1
ATOM 2387 N N . ALA A 1 303 ? 9.131 17.192 -7.793 1.00 36.25 303 ALA A N 1
ATOM 2388 C CA . ALA A 1 303 ? 9.629 18.294 -8.624 1.00 36.25 303 ALA A CA 1
ATOM 2389 C C . ALA A 1 303 ? 9.188 19.708 -8.235 1.00 36.25 303 ALA A C 1
ATOM 2391 O O . ALA A 1 303 ? 9.211 20.606 -9.080 1.00 36.25 303 ALA A O 1
ATOM 2392 N N . ALA A 1 304 ? 8.951 19.972 -6.951 1.00 33.56 304 ALA A N 1
ATOM 2393 C CA . ALA A 1 304 ? 9.144 21.343 -6.476 1.00 33.56 304 ALA A CA 1
ATOM 2394 C C . ALA A 1 304 ? 10.639 21.753 -6.506 1.00 33.56 304 ALA A C 1
ATOM 2396 O O . ALA A 1 304 ? 10.938 22.942 -6.542 1.00 33.56 304 ALA A O 1
ATOM 2397 N N . ASN A 1 305 ? 11.583 20.794 -6.553 1.00 33.81 305 ASN A N 1
ATOM 2398 C CA . ASN A 1 305 ? 13.030 21.078 -6.559 1.00 33.81 305 ASN A CA 1
ATOM 2399 C C . ASN A 1 305 ? 13.830 20.534 -7.763 1.00 33.81 305 ASN A C 1
ATOM 2401 O O . ASN A 1 305 ? 14.974 20.948 -7.943 1.00 33.81 305 ASN A O 1
ATOM 2405 N N . LEU A 1 306 ? 13.281 19.647 -8.605 1.00 34.94 306 LEU A N 1
ATOM 2406 C CA . LEU A 1 306 ? 14.044 18.988 -9.687 1.00 34.94 306 LEU A CA 1
ATOM 2407 C C . LEU A 1 306 ? 13.663 19.406 -11.117 1.00 34.94 306 LEU A C 1
ATOM 2409 O O . LEU A 1 306 ? 14.424 19.136 -12.049 1.00 34.94 306 LEU A O 1
ATOM 2413 N N . THR A 1 307 ? 12.570 20.150 -11.307 1.00 34.12 307 THR A N 1
ATOM 2414 C CA . THR A 1 307 ? 12.218 20.772 -12.602 1.00 34.12 307 THR A CA 1
ATOM 2415 C C . THR A 1 307 ? 13.331 21.684 -13.133 1.00 34.12 307 THR A C 1
ATOM 2417 O O . THR A 1 307 ? 13.485 21.825 -14.341 1.00 34.12 307 THR A O 1
ATOM 2420 N N . HIS A 1 308 ? 14.177 22.224 -12.250 1.00 32.00 308 HIS A N 1
ATOM 2421 C CA . HIS A 1 308 ? 15.337 23.039 -12.618 1.00 32.00 308 HIS A CA 1
ATOM 2422 C C . HIS A 1 308 ? 16.572 22.254 -13.100 1.00 32.00 308 HIS A C 1
ATOM 2424 O O . HIS A 1 308 ? 17.491 22.873 -13.633 1.00 32.00 308 HIS A O 1
ATOM 2430 N N . LEU A 1 309 ? 16.620 20.927 -12.922 1.00 31.00 309 LEU A N 1
ATOM 2431 C CA . LEU A 1 309 ? 17.783 20.091 -13.265 1.00 31.00 309 LEU A CA 1
ATOM 2432 C C . LEU A 1 309 ? 17.621 19.318 -14.581 1.00 31.00 309 LEU A C 1
ATOM 2434 O O . LEU A 1 309 ? 18.621 18.982 -15.204 1.00 31.00 309 LEU A O 1
ATOM 2438 N N . CYS A 1 310 ? 16.388 19.071 -15.033 1.00 31.48 310 CYS A N 1
ATOM 2439 C CA . CYS A 1 310 ? 16.126 18.383 -16.306 1.00 31.48 310 CYS A CA 1
ATOM 2440 C C . CYS A 1 310 ? 16.000 19.323 -17.517 1.00 31.48 310 CYS A C 1
ATOM 2442 O O . CYS A 1 310 ? 15.897 18.851 -18.647 1.00 31.48 310 CYS A O 1
ATOM 2444 N N . SER A 1 311 ? 16.001 20.642 -17.302 1.00 27.38 311 SER A N 1
ATOM 2445 C CA . SER A 1 311 ? 15.907 21.661 -18.358 1.00 27.38 311 SER A CA 1
ATOM 2446 C C . SER A 1 311 ? 17.261 22.261 -18.774 1.00 27.38 311 SER A C 1
ATOM 2448 O O . SER A 1 311 ? 17.287 23.341 -19.366 1.00 27.38 311 SER A O 1
ATOM 2450 N N . THR A 1 312 ? 18.378 21.596 -18.464 1.00 29.28 312 THR A N 1
ATOM 2451 C CA . THR A 1 312 ? 19.737 21.979 -18.903 1.00 29.28 312 THR A CA 1
ATOM 2452 C C . THR A 1 312 ? 20.477 20.815 -19.522 1.00 29.28 312 THR A C 1
ATOM 2454 O O . THR A 1 312 ? 20.507 19.751 -18.867 1.00 29.28 312 THR A O 1
#